Protein 1KSK (pdb70)

Foldseek 3Di:
DDKFQLVQQCVVVVHDSVVSLVQLLVQQKDKPRHRGNDRRDIGDQVIWMDGNNHTDHDDDDKFKKFWAAAQAWFDPPDVPGHHLCVLDDDPPSVLDGWLAIDDRHATEDTMINPVVLSCQQNPQPDFKKWKKKFFWPFFDDPCVQVDLQVFDDQDPDDDGFHRKGWDDDDRGIIMIMGRGRDDVVVQSCVRVPIGTDYMYIQAIAPDGTDPPADHSGMDTDDPVCSVGRD

Nearest PDB structures (foldseek):
  1ksv-assembly1_A  TM=9.992E-01  e=1.096E-46  Escherichia coli
  1vio-assembly1_B  TM=7.214E-01  e=3.714E-32  Haemophilus influenzae
  3dh3-assembly4_D  TM=6.885E-01  e=5.662E-20  Escherichia coli
  4lab-assembly1_A  TM=8.252E-01  e=1.636E-13  Escherichia coli K-12
  9cl9-assembly1_A  TM=6.151E-01  e=2.332E-15  Escherichia coli K-12

B-factor: mean 29.57, std 7.88, range [13.03, 58.25]

GO terms:
  GO:0005515 protein binding (F, IPI)
  GO:0005829 cytosol (C, IDA)
  GO:0120159 rRNA pseudouridine synthase activity (F, IDA)
  GO:0000455 enzyme-directed rRNA pseudouridine synthesis (P, IMP)

Radius of gyration: 23.51 Å; Cα contacts (8 Å, |Δi|>4): 412; chains: 1; bounding box: 68×50×33 Å

Structure (mmCIF, N/CA/C/O backbone):
data_1KSK
#
_entry.id   1KSK
#
_cell.length_a   48.771
_cell.length_b   149.220
_cell.length_c   35.200
_cell.angle_alpha   90.00
_cell.angle_beta   90.00
_cell.angle_gamma   90.00
#
_symmetry.space_group_name_H-M   'P 21 21 2'
#
loop_
_entity.id
_entity.type
_entity.pdbx_description
1 polymer 'RIBOSOMAL SMALL SUBUNIT PSEUDOURIDINE SYNTHASE A'
2 non-polymer URACIL
3 water water
#
loop_
_atom_site.group_PDB
_atom_site.id
_atom_site.type_symbol
_atom_site.label_atom_id
_atom_site.label_alt_id
_atom_site.label_comp_id
_atom_site.label_asym_id
_atom_site.label_entity_id
_atom_site.label_seq_id
_atom_site.pdbx_PDB_ins_code
_atom_site.Cartn_x
_atom_site.Cartn_y
_atom_site.Cartn_z
_atom_site.occupancy
_atom_site.B_iso_or_equiv
_atom_site.auth_seq_id
_atom_site.auth_comp_id
_atom_site.auth_asym_id
_atom_site.auth_atom_id
_atom_site.pdbx_PDB_model_num
ATOM 1 N N . GLY A 1 1 A 28.240 33.867 3.839 1.00 47.63 1 GLY A N 1
ATOM 2 C CA . GLY A 1 1 A 27.022 34.632 3.441 1.00 47.41 1 GLY A CA 1
ATOM 3 C C . GLY A 1 1 A 26.843 34.696 1.932 1.00 47.08 1 GLY A C 1
ATOM 4 O O . GLY A 1 1 A 26.858 35.780 1.342 1.00 47.60 1 GLY A O 1
ATOM 5 N N . SER A 1 2 B 26.669 33.534 1.311 1.00 45.85 1 SER A N 1
ATOM 6 C CA . SER A 1 2 B 26.489 33.444 -0.134 1.00 44.90 1 SER A CA 1
ATOM 7 C C . SER A 1 2 B 25.196 34.147 -0.568 1.00 43.63 1 SER A C 1
ATOM 8 O O . SER A 1 2 B 24.202 34.165 0.160 1.00 43.67 1 SER A O 1
ATOM 11 N N . HIS A 1 3 C 25.222 34.729 -1.759 1.00 41.77 1 HIS A N 1
ATOM 12 C CA . HIS A 1 3 C 24.072 35.448 -2.293 1.00 39.57 1 HIS A CA 1
ATOM 13 C C . HIS A 1 3 C 24.403 35.846 -3.720 1.00 37.58 1 HIS A C 1
ATOM 14 O O . HIS A 1 3 C 25.552 35.750 -4.141 1.00 37.10 1 HIS A O 1
ATOM 29 N N . ARG A 1 5 ? 22.682 38.262 -7.456 1.00 28.98 2 ARG A N 1
ATOM 30 C CA . ARG A 1 5 ? 21.608 39.033 -8.073 1.00 26.19 2 ARG A CA 1
ATOM 31 C C . ARG A 1 5 ? 20.580 38.085 -8.690 1.00 25.17 2 ARG A C 1
ATOM 32 O O . ARG A 1 5 ? 20.931 37.033 -9.241 1.00 25.10 2 ARG A O 1
ATOM 40 N N . LEU A 1 6 ? 19.310 38.464 -8.620 1.00 23.82 3 LEU A N 1
ATOM 41 C CA . LEU A 1 6 ? 18.264 37.643 -9.200 1.00 23.11 3 LEU A CA 1
ATOM 42 C C . LEU A 1 6 ? 18.445 37.513 -10.703 1.00 23.58 3 LEU A C 1
ATOM 43 O O . LEU A 1 6 ? 18.107 36.476 -11.266 1.00 23.86 3 LEU A O 1
ATOM 48 N N . ASP A 1 7 ? 18.959 38.555 -11.370 1.00 23.42 4 ASP A N 1
ATOM 49 C CA . ASP A 1 7 ? 19.138 38.449 -12.815 1.00 23.03 4 ASP A CA 1
ATOM 50 C C . ASP A 1 7 ? 20.279 37.511 -13.193 1.00 23.03 4 ASP A C 1
ATOM 51 O O . ASP A 1 7 ? 20.200 36.795 -14.196 1.00 22.34 4 ASP A O 1
ATOM 56 N N . LYS A 1 8 ? 21.333 37.478 -12.390 1.00 23.08 5 LYS A N 1
ATOM 57 C CA . LYS A 1 8 ? 22.423 36.569 -12.706 1.00 24.56 5 LYS A CA 1
ATOM 58 C C . LYS A 1 8 ? 21.978 35.116 -12.476 1.00 24.03 5 LYS A C 1
ATOM 59 O O . LYS A 1 8 ? 22.374 34.214 -13.214 1.00 24.58 5 LYS A O 1
ATOM 65 N N . PHE A 1 9 ? 21.150 34.885 -11.458 1.00 23.62 6 PHE A N 1
ATOM 66 C CA . PHE A 1 9 ? 20.655 33.534 -11.175 1.00 23.63 6 PHE A CA 1
ATOM 67 C C . PHE A 1 9 ? 19.796 33.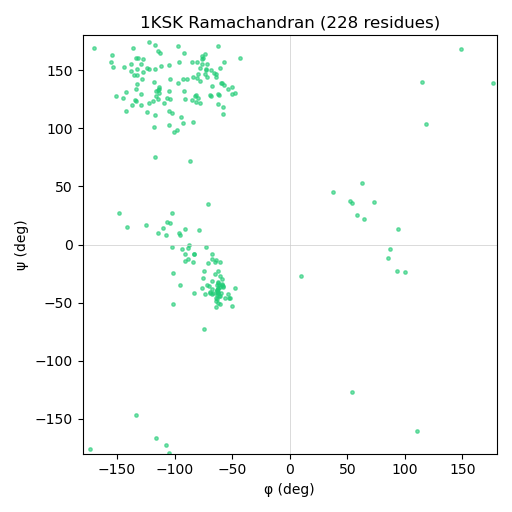045 -12.344 1.00 23.50 6 PHE A C 1
ATOM 68 O O . PHE A 1 9 ? 19.979 31.931 -12.853 1.00 22.58 6 PHE A O 1
ATOM 76 N N . ILE A 1 10 ? 18.868 33.885 -12.787 1.00 23.50 7 ILE A N 1
ATOM 77 C CA . ILE A 1 10 ? 18.002 33.517 -13.899 1.00 23.94 7 ILE A CA 1
ATOM 78 C C . ILE A 1 10 ? 18.772 33.276 -15.197 1.00 24.93 7 ILE A C 1
ATOM 79 O O . ILE A 1 10 ? 18.465 32.337 -15.928 1.00 24.09 7 ILE A O 1
ATOM 84 N N . ALA A 1 11 ? 19.774 34.109 -15.476 1.00 25.70 8 ALA A N 1
ATOM 85 C CA . ALA A 1 11 ? 20.580 33.959 -16.694 1.00 27.23 8 ALA A CA 1
ATOM 86 C C . ALA A 1 11 ? 21.311 32.621 -16.670 1.00 27.77 8 ALA A C 1
ATOM 87 O O . ALA A 1 11 ? 21.487 31.957 -17.694 1.00 27.82 8 ALA A O 1
ATOM 89 N N . GLN A 1 12 ? 21.759 32.258 -15.482 1.00 28.90 9 GLN A N 1
ATOM 90 C CA . GLN A 1 12 ? 22.479 31.017 -15.244 1.00 30.37 9 GLN A CA 1
ATOM 91 C C . GLN A 1 12 ? 21.538 29.849 -15.540 1.00 30.04 9 GLN A C 1
ATOM 92 O O . GLN A 1 12 ? 21.844 28.983 -16.349 1.00 29.92 9 GLN A O 1
ATOM 98 N N . GLN A 1 13 ? 20.374 29.865 -14.901 1.00 30.01 10 GLN A N 1
ATOM 99 C CA . GLN A 1 13 ? 19.366 28.821 -15.050 1.00 30.21 10 GLN A CA 1
ATOM 100 C C . GLN A 1 13 ? 18.751 28.636 -16.442 1.00 30.60 10 GLN A C 1
ATOM 101 O O . GLN A 1 13 ? 18.540 27.502 -16.890 1.00 30.37 10 GLN A O 1
ATOM 107 N N . LEU A 1 14 ? 18.443 29.731 -17.126 1.00 30.19 11 LEU A N 1
ATOM 108 C CA . LEU A 1 14 ? 17.827 29.623 -18.448 1.00 30.45 11 LEU A CA 1
ATOM 109 C C . LEU A 1 14 ? 18.819 29.585 -19.608 1.00 30.52 11 LEU A C 1
ATOM 110 O O . LEU A 1 14 ? 18.429 29.348 -20.760 1.00 31.23 11 LEU A O 1
ATOM 115 N N . GLY A 1 15 ? 20.093 29.827 -19.318 1.00 29.89 12 GLY A N 1
ATOM 116 C CA . GLY A 1 15 ? 21.087 29.829 -20.379 1.00 29.17 12 GLY A CA 1
ATOM 117 C C . GLY A 1 15 ? 20.980 31.056 -21.272 1.00 28.58 12 GLY A C 1
ATOM 118 O O . GLY A 1 15 ? 21.185 30.968 -22.487 1.00 27.71 12 GLY A O 1
ATOM 119 N N . VAL A 1 16 ? 20.652 32.210 -20.672 1.00 28.28 13 VAL A N 1
ATOM 120 C CA . VAL A 1 16 ? 20.527 33.462 -21.417 1.00 26.76 13 VAL A CA 1
ATOM 121 C C . VAL A 1 16 ? 21.467 34.533 -20.861 1.00 26.67 13 VAL A C 1
ATOM 122 O O . VAL A 1 16 ? 22.144 34.324 -19.848 1.00 26.30 13 VAL A O 1
ATOM 126 N N . SER A 1 17 ? 21.528 35.685 -21.529 1.00 25.93 14 SER A N 1
ATOM 127 C CA . SER A 1 17 ? 22.389 36.764 -21.066 1.00 25.23 14 SER A CA 1
ATOM 128 C C . SER A 1 17 ? 21.732 37.454 -19.866 1.00 25.68 14 SER A C 1
ATOM 129 O O . SER A 1 17 ? 20.512 37.352 -19.668 1.00 25.62 14 SER A O 1
ATOM 132 N N . ARG A 1 18 ? 22.531 38.160 -19.068 1.00 25.59 15 ARG A N 1
ATOM 133 C CA . ARG A 1 18 ? 21.979 38.865 -17.915 1.00 27.11 15 ARG A CA 1
ATOM 134 C C . ARG A 1 18 ? 20.968 39.903 -18.402 1.00 26.82 15 ARG A C 1
ATOM 135 O O . ARG A 1 18 ? 19.943 40.131 -17.765 1.00 26.97 15 ARG A O 1
ATOM 143 N N . ALA A 1 19 ? 21.239 40.505 -19.556 1.00 26.48 16 ALA A N 1
ATOM 144 C CA . ALA A 1 19 ? 20.331 41.497 -20.113 1.00 27.30 16 ALA A CA 1
ATOM 145 C C . ALA A 1 19 ? 18.963 40.888 -20.422 1.00 27.39 16 ALA A C 1
ATOM 146 O O . ALA A 1 19 ? 17.938 41.514 -20.155 1.00 28.87 16 ALA A O 1
ATOM 148 N N . ILE A 1 20 ? 18.928 39.680 -20.982 1.00 27.60 17 ILE A N 1
ATOM 149 C CA . ILE A 1 20 ? 17.639 39.059 -21.281 1.00 27.36 17 ILE A CA 1
ATOM 150 C C . ILE A 1 20 ? 16.978 38.529 -20.003 1.00 27.28 17 ILE A C 1
ATOM 151 O O . ILE A 1 20 ? 15.747 38.479 -19.902 1.00 27.58 17 ILE A O 1
ATOM 156 N N . ALA A 1 21 ? 17.778 38.154 -19.013 1.00 26.65 18 ALA A N 1
ATOM 157 C CA . ALA A 1 21 ? 17.193 37.675 -17.752 1.00 26.86 18 ALA A CA 1
ATOM 158 C C . ALA A 1 21 ? 16.406 38.841 -17.124 1.00 26.59 18 ALA A C 1
ATOM 159 O O . ALA A 1 21 ? 15.311 38.659 -16.578 1.00 25.07 18 ALA A O 1
ATOM 161 N N . GLY A 1 22 ? 16.965 40.046 -17.225 1.00 27.12 19 GLY A N 1
ATOM 162 C CA . GLY A 1 22 ? 16.298 41.225 -16.680 1.00 26.82 19 GLY A CA 1
ATOM 163 C C . GLY A 1 22 ? 14.963 41.483 -17.364 1.00 27.22 19 GLY A C 1
ATOM 164 O O . GLY A 1 22 ? 13.991 41.888 -16.725 1.00 26.52 19 GLY A O 1
ATOM 165 N N . ARG A 1 23 ? 14.908 41.243 -18.671 1.00 27.90 20 ARG A N 1
ATOM 166 C CA . ARG A 1 23 ? 13.677 41.436 -19.420 1.00 29.34 20 ARG A CA 1
ATOM 167 C C . ARG A 1 23 ? 12.579 40.514 -18.884 1.00 29.24 20 ARG A C 1
ATOM 168 O O . ARG A 1 23 ? 11.431 40.929 -18.700 1.00 30.04 20 ARG A O 1
ATOM 176 N N . GLU A 1 24 ? 12.941 39.260 -18.632 1.00 29.34 21 GLU A N 1
ATOM 177 C CA . GLU A 1 24 ? 11.992 38.275 -18.130 1.00 30.04 21 GLU A CA 1
ATOM 178 C C . GLU A 1 24 ? 11.538 38.640 -16.722 1.00 29.68 21 GLU A C 1
ATOM 179 O O . GLU A 1 24 ? 10.348 38.516 -16.380 1.00 30.06 21 GLU A O 1
ATOM 185 N N . ILE A 1 25 ? 12.483 39.079 -15.896 1.00 28.70 22 ILE A N 1
ATOM 186 C CA . ILE A 1 25 ? 12.142 39.470 -14.536 1.00 28.73 22 ILE A CA 1
ATOM 187 C C . ILE A 1 25 ? 11.126 40.614 -14.573 1.00 28.80 22 ILE A C 1
ATOM 188 O O . ILE A 1 25 ? 10.167 40.614 -13.817 1.00 28.64 22 ILE A O 1
ATOM 193 N N . ARG A 1 26 ? 11.327 41.573 -15.471 1.00 29.53 23 ARG A N 1
ATOM 194 C CA . ARG A 1 26 ? 10.406 42.702 -15.578 1.00 30.95 23 ARG A CA 1
ATOM 195 C C . ARG A 1 26 ? 9.101 42.269 -16.241 1.00 31.01 23 ARG A C 1
ATOM 196 O O . ARG A 1 26 ? 8.064 42.894 -16.050 1.00 32.17 23 ARG A O 1
ATOM 204 N N . GLY A 1 27 ? 9.158 41.187 -17.006 1.00 31.67 24 GLY A N 1
ATOM 205 C CA . GLY A 1 27 ? 7.968 40.670 -17.669 1.00 30.93 24 GLY A CA 1
ATOM 206 C C . GLY A 1 27 ? 7.052 39.874 -16.748 1.00 30.82 24 GLY A C 1
ATOM 207 O O . GLY A 1 27 ? 6.151 39.181 -17.216 1.00 30.83 24 GLY A O 1
ATOM 208 N N . ASN A 1 28 ? 7.293 39.960 -15.443 1.00 30.46 25 ASN A N 1
ATOM 209 C CA . ASN A 1 28 ? 6.486 39.277 -14.425 1.00 30.75 25 ASN A CA 1
ATOM 210 C C . ASN A 1 28 ? 6.513 37.751 -14.459 1.00 30.88 25 ASN A C 1
ATOM 211 O O . ASN A 1 28 ? 5.607 37.110 -13.926 1.00 30.37 25 ASN A O 1
ATOM 216 N N . ARG A 1 29 ? 7.547 37.168 -15.054 1.00 30.86 26 ARG A N 1
ATOM 217 C CA . ARG A 1 29 ? 7.634 35.717 -15.141 1.00 31.26 26 ARG A CA 1
ATOM 218 C C . ARG A 1 29 ? 8.428 35.069 -14.007 1.00 31.22 26 ARG A C 1
ATOM 219 O O . ARG A 1 29 ? 8.502 33.838 -13.923 1.00 31.35 26 ARG A O 1
ATOM 227 N N . VAL A 1 30 ? 9.011 35.881 -13.126 1.00 30.46 27 VAL A N 1
ATOM 228 C CA . VAL A 1 30 ? 9.816 35.344 -12.030 1.00 29.91 27 VAL A CA 1
ATOM 229 C C . VAL A 1 30 ? 9.202 35.597 -10.661 1.00 30.88 27 VAL A C 1
ATOM 230 O O . VAL A 1 30 ? 8.757 36.705 -10.355 1.00 30.80 27 VAL A O 1
ATOM 234 N N . THR A 1 31 ? 9.207 34.563 -9.830 1.00 31.14 28 THR A N 1
ATOM 235 C CA . THR A 1 31 ? 8.638 34.645 -8.497 1.00 31.37 28 THR A CA 1
ATOM 236 C C . THR A 1 31 ? 9.646 34.169 -7.440 1.00 31.47 28 THR A C 1
ATOM 237 O O . THR A 1 31 ? 10.495 33.321 -7.717 1.00 31.37 28 THR A O 1
ATOM 241 N N . VAL A 1 32 ? 9.572 34.745 -6.242 1.00 31.95 29 VAL A N 1
ATOM 242 C CA . VAL A 1 32 ? 10.438 34.334 -5.139 1.00 32.62 29 VAL A CA 1
ATOM 243 C C . VAL A 1 32 ? 9.515 34.203 -3.930 1.00 32.29 29 VAL A C 1
ATOM 244 O O . VAL A 1 32 ? 8.776 35.131 -3.579 1.00 31.53 29 VAL A O 1
ATOM 248 N N . ASP A 1 33 ? 9.542 33.023 -3.323 1.00 32.91 30 ASP A N 1
ATOM 249 C CA . ASP A 1 33 ? 8.692 32.704 -2.180 1.00 32.93 30 ASP A CA 1
ATOM 250 C C . ASP A 1 33 ? 7.240 32.962 -2.509 1.00 33.60 30 ASP A C 1
ATOM 251 O O . ASP A 1 33 ? 6.467 33.395 -1.661 1.00 34.50 30 ASP A O 1
ATOM 256 N N . GLY A 1 34 ? 6.881 32.699 -3.758 1.00 34.66 31 GLY A N 1
ATOM 257 C CA . GLY A 1 34 ? 5.507 32.867 -4.199 1.00 35.68 31 GLY A CA 1
ATOM 258 C C . GLY A 1 34 ? 5.083 34.252 -4.651 1.00 36.69 31 GLY A C 1
ATOM 259 O O . GLY A 1 34 ? 4.006 34.412 -5.240 1.00 37.30 31 GLY A O 1
ATOM 260 N N . GLU A 1 35 ? 5.912 35.256 -4.394 1.00 36.59 32 GLU A N 1
ATOM 261 C CA . GLU A 1 35 ? 5.568 36.618 -4.787 1.00 36.52 32 GLU A CA 1
ATOM 262 C C . GLU A 1 35 ? 6.356 37.057 -6.018 1.00 34.92 32 GLU A C 1
ATOM 263 O O . GLU A 1 35 ? 7.525 36.705 -6.181 1.00 34.21 32 GLU A O 1
ATOM 269 N N . ILE A 1 36 ? 5.695 37.805 -6.892 1.00 33.79 33 ILE A N 1
ATOM 270 C CA . ILE A 1 36 ? 6.326 38.297 -8.109 1.00 32.90 33 ILE A CA 1
ATOM 271 C C . ILE A 1 36 ? 7.380 39.343 -7.777 1.00 32.37 33 ILE A C 1
ATOM 272 O O . ILE A 1 36 ? 7.116 40.275 -7.024 1.00 31.89 33 ILE A O 1
ATOM 277 N N . VAL A 1 37 ? 8.586 39.163 -8.310 1.00 32.18 34 VAL A N 1
ATOM 278 C CA . VAL A 1 37 ? 9.664 40.140 -8.122 1.00 30.99 34 VAL A CA 1
ATOM 279 C C . VAL A 1 37 ? 10.036 40.633 -9.517 1.00 30.80 34 VAL A C 1
ATOM 280 O O . VAL A 1 37 ? 10.371 39.826 -10.400 1.00 29.29 34 VAL A O 1
ATOM 284 N N . ARG A 1 38 ? 9.961 41.952 -9.709 1.00 30.33 35 ARG A N 1
ATOM 285 C CA . ARG A 1 38 ? 10.256 42.583 -10.996 1.00 30.01 35 ARG A CA 1
ATOM 286 C C . ARG A 1 38 ? 11.579 43.338 -10.995 1.00 28.69 35 ARG A C 1
ATOM 287 O O . ARG A 1 38 ? 11.877 44.044 -11.956 1.00 27.62 35 ARG A O 1
ATOM 295 N N . ASN A 1 39 ? 12.362 43.200 -9.924 1.00 27.24 36 ASN A N 1
ATOM 296 C CA . ASN A 1 39 ? 13.636 43.910 -9.815 1.00 26.06 36 ASN A CA 1
ATOM 297 C C . ASN A 1 39 ? 14.819 42.995 -10.107 1.00 25.74 36 ASN A C 1
ATOM 298 O O . ASN A 1 39 ? 15.112 42.067 -9.343 1.00 24.69 36 ASN A O 1
ATOM 303 N N . ALA A 1 40 ? 15.507 43.275 -11.213 1.00 25.67 37 ALA A N 1
ATOM 304 C CA . ALA A 1 40 ? 16.647 42.472 -11.636 1.00 24.50 37 ALA A CA 1
ATOM 305 C C . ALA A 1 40 ? 17.776 42.453 -10.618 1.00 24.13 37 ALA A C 1
ATOM 306 O O . ALA A 1 40 ? 18.544 41.487 -10.556 1.00 23.66 37 ALA A O 1
ATOM 308 N N . ALA A 1 41 ? 17.878 43.516 -9.817 1.00 22.38 38 ALA A N 1
ATOM 309 C CA . ALA A 1 41 ? 18.939 43.615 -8.827 1.00 22.23 38 ALA A CA 1
ATOM 310 C C . ALA A 1 41 ? 18.621 42.973 -7.454 1.00 23.17 38 ALA A C 1
ATOM 311 O O . ALA A 1 41 ? 19.459 43.002 -6.546 1.00 21.79 38 ALA A O 1
ATOM 313 N N . PHE A 1 42 ? 17.427 42.403 -7.312 1.00 23.06 39 PHE A N 1
ATOM 314 C CA . PHE A 1 42 ? 17.007 41.753 -6.058 1.00 24.63 39 PHE A CA 1
ATOM 315 C C . PHE A 1 42 ? 18.127 40.827 -5.554 1.00 25.20 39 PHE A C 1
ATOM 316 O O . PHE A 1 42 ? 18.665 40.030 -6.333 1.00 25.09 39 PHE A O 1
ATOM 324 N N . LYS A 1 43 ? 18.489 40.943 -4.273 1.00 25.15 40 LYS A N 1
ATOM 325 C CA . LYS A 1 43 ? 19.549 40.117 -3.690 1.00 26.45 40 LYS A CA 1
ATOM 326 C C . LYS A 1 43 ? 18.983 38.765 -3.244 1.00 27.10 40 LYS A C 1
ATOM 327 O O . LYS A 1 43 ? 18.291 38.658 -2.230 1.00 26.15 40 LYS A O 1
ATOM 333 N N . LEU A 1 44 ? 19.286 37.734 -4.019 1.00 27.85 41 LEU A N 1
ATOM 334 C CA . LEU A 1 44 ? 18.794 36.389 -3.750 1.00 29.31 41 LEU A CA 1
ATOM 335 C C . LEU A 1 44 ? 19.614 35.667 -2.687 1.00 29.68 41 LEU A C 1
ATOM 336 O O . LEU A 1 44 ? 20.837 35.591 -2.780 1.00 29.83 41 LEU A O 1
ATOM 341 N N . LEU A 1 45 ? 18.929 35.135 -1.683 1.00 30.72 42 LEU A N 1
ATOM 342 C CA . LEU A 1 45 ? 19.586 34.407 -0.600 1.00 32.65 42 LEU A CA 1
ATOM 343 C C . LEU A 1 45 ? 19.219 32.915 -0.688 1.00 34.19 42 LEU A C 1
ATOM 344 O O . LEU A 1 45 ? 18.165 32.559 -1.206 1.00 34.80 42 LEU A O 1
ATOM 349 N N . PRO A 1 46 ? 20.085 32.027 -0.179 1.00 35.38 43 PRO A N 1
ATOM 350 C CA . PRO A 1 46 ? 19.866 30.569 -0.190 1.00 37.18 43 PRO A CA 1
ATOM 351 C C . PRO A 1 46 ? 18.482 30.094 0.282 1.00 37.54 43 PRO A C 1
ATOM 352 O O . PRO A 1 46 ? 17.922 29.140 -0.261 1.00 38.50 43 PRO A O 1
ATOM 356 N N . GLU A 1 47 ? 17.933 30.754 1.292 1.00 38.20 44 GLU A N 1
ATOM 357 C CA . GLU A 1 47 ? 16.622 30.399 1.830 1.00 38.38 44 GLU A CA 1
ATOM 358 C C . GLU A 1 47 ? 15.447 30.742 0.903 1.00 37.85 44 GLU A C 1
ATOM 359 O O . GLU A 1 47 ? 14.327 30.256 1.098 1.00 37.10 44 GLU A O 1
ATOM 365 N N . HIS A 1 48 ? 15.693 31.591 -0.092 1.00 36.47 45 HIS A N 1
ATOM 366 C CA . HIS A 1 48 ? 14.646 31.986 -1.032 1.00 35.29 45 HIS A CA 1
ATOM 367 C C . HIS A 1 48 ? 14.326 30.845 -1.994 1.00 34.46 45 HIS A C 1
ATOM 368 O O . HIS A 1 48 ? 15.209 30.076 -2.362 1.00 34.40 45 HIS A O 1
ATOM 375 N N . ASP A 1 49 ? 13.066 30.751 -2.408 1.00 33.61 46 ASP A N 1
ATOM 376 C CA . ASP A 1 49 ? 12.658 29.730 -3.356 1.00 33.39 46 ASP A CA 1
ATOM 377 C C . ASP A 1 49 ? 12.159 30.419 -4.617 1.00 32.37 46 ASP A C 1
ATOM 378 O O . ASP A 1 49 ? 11.111 31.063 -4.618 1.00 31.84 46 ASP A O 1
ATOM 383 N N . VAL A 1 50 ? 12.926 30.272 -5.694 1.00 31.64 47 VAL A N 1
ATOM 384 C CA . VAL A 1 50 ? 12.619 30.907 -6.981 1.00 31.13 47 VAL A CA 1
ATOM 385 C C . VAL A 1 50 ? 11.809 30.060 -7.959 1.00 31.08 47 VAL A C 1
ATOM 386 O O . VAL A 1 50 ? 12.005 28.846 -8.071 1.00 30.84 47 VAL A O 1
ATOM 390 N N . ALA A 1 51 ? 10.909 30.722 -8.675 1.00 30.74 48 ALA A N 1
ATOM 391 C CA . ALA A 1 51 ? 10.102 30.043 -9.670 1.00 31.59 48 ALA A CA 1
ATOM 392 C C . ALA A 1 51 ? 10.082 30.823 -10.976 1.00 31.39 48 ALA A C 1
ATOM 393 O O . ALA A 1 51 ? 10.128 32.055 -10.965 1.00 30.79 48 ALA A O 1
ATOM 394 N N . TYR A 1 52 ? 10.034 30.105 -12.096 1.00 32.06 49 TYR A N 1
ATOM 395 C CA . TYR A 1 52 ? 9.973 30.713 -13.425 1.00 32.70 49 TYR A CA 1
ATOM 396 C C . TYR A 1 52 ? 8.728 30.160 -14.129 1.00 33.74 49 TYR A C 1
ATOM 397 O O . TYR A 1 52 ? 8.659 28.967 -14.426 1.00 33.92 49 TYR A O 1
ATOM 406 N N . ASP A 1 53 ? 7.757 31.028 -14.400 1.00 35.33 50 ASP A N 1
ATOM 407 C CA . ASP A 1 53 ? 6.500 30.624 -15.034 1.00 35.90 50 ASP A CA 1
ATOM 408 C C . ASP A 1 53 ? 5.789 29.562 -14.211 1.00 36.53 50 ASP A C 1
ATOM 409 O O . ASP A 1 53 ? 5.007 28.770 -14.745 1.00 36.49 50 ASP A O 1
ATOM 414 N N . GLY A 1 54 ? 6.061 29.530 -12.913 1.00 36.18 51 GLY A N 1
ATOM 415 C CA . GLY A 1 54 ? 5.425 28.538 -12.073 1.00 37.17 51 GLY A CA 1
ATOM 416 C C . GLY A 1 54 ? 6.330 27.353 -11.773 1.00 37.15 51 GLY A C 1
ATOM 417 O O . GLY A 1 54 ? 6.147 26.674 -10.758 1.00 37.49 51 GLY A O 1
ATOM 418 N N . ASN A 1 55 ? 7.308 27.115 -12.643 1.00 37.22 52 ASN A N 1
ATOM 419 C CA . ASN A 1 55 ? 8.241 26.007 -12.474 1.00 37.31 52 ASN A CA 1
ATOM 420 C C . ASN A 1 55 ? 9.312 26.374 -11.458 1.00 37.13 52 ASN A C 1
ATOM 421 O O . ASN A 1 55 ? 9.976 27.401 -11.598 1.00 37.17 52 ASN A O 1
ATOM 426 N N . PRO A 1 56 ? 9.493 25.540 -10.420 1.00 36.60 53 PRO A N 1
ATOM 427 C CA . PRO A 1 56 ? 10.498 25.791 -9.381 1.00 36.67 53 PRO A CA 1
ATOM 428 C C . PRO A 1 56 ? 11.918 25.674 -9.914 1.00 36.12 53 PRO A C 1
ATOM 429 O O . PRO A 1 56 ? 12.225 24.759 -10.675 1.00 35.78 53 PRO A O 1
ATOM 433 N N . LEU A 1 57 ? 12.776 26.611 -9.524 1.00 35.54 54 LEU A N 1
ATOM 434 C CA . LEU A 1 57 ? 14.172 26.575 -9.937 1.00 36.07 54 LEU A CA 1
ATOM 435 C C . LEU A 1 57 ? 15.003 26.442 -8.677 1.00 37.03 54 LEU A C 1
ATOM 436 O O . LEU A 1 57 ? 15.214 27.425 -7.965 1.00 37.42 54 LEU A O 1
ATOM 441 N N . ALA A 1 58 ? 15.465 25.231 -8.389 1.00 37.87 55 ALA A N 1
ATOM 442 C CA . ALA A 1 58 ? 16.273 25.021 -7.204 1.00 38.53 55 ALA A CA 1
ATOM 443 C C . ALA A 1 58 ? 17.577 25.780 -7.314 1.00 39.53 55 ALA A C 1
ATOM 444 O O . ALA A 1 58 ? 18.138 25.896 -8.404 1.00 39.42 55 ALA A O 1
ATOM 445 N N . GLN A 1 59 ? 18.062 26.307 -6.191 1.00 40.44 56 GLN A N 1
ATOM 446 C CA . GLN A 1 59 ? 19.316 27.048 -6.193 1.00 41.27 56 GLN A CA 1
ATOM 447 C C . GLN A 1 59 ? 20.519 26.125 -6.153 1.00 41.64 56 GLN A C 1
ATOM 448 O O . GLN A 1 59 ? 20.645 25.304 -5.248 1.00 41.82 56 GLN A O 1
ATOM 454 N N . GLN A 1 60 ? 21.390 26.261 -7.148 1.00 42.13 57 GLN A N 1
ATOM 455 C CA . GLN A 1 60 ? 22.605 25.469 -7.196 1.00 42.38 57 GLN A CA 1
ATOM 456 C C . GLN A 1 60 ? 23.680 26.297 -6.507 1.00 42.81 57 GLN A C 1
ATOM 457 O O . GLN A 1 60 ? 24.177 27.288 -7.059 1.00 43.05 57 GLN A O 1
ATOM 458 N N . HIS A 1 61 ? 24.015 25.905 -5.282 1.00 42.60 58 HIS A N 1
ATOM 459 C CA . HIS A 1 61 ? 25.017 26.594 -4.473 1.00 42.26 58 HIS A CA 1
ATOM 460 C C . HIS A 1 61 ? 26.393 26.566 -5.135 1.00 41.38 58 HIS A C 1
ATOM 461 O O . HIS A 1 61 ? 26.878 25.504 -5.536 1.00 41.83 58 HIS A O 1
ATOM 468 N N . GLY A 1 62 ? 27.008 27.740 -5.251 1.00 40.01 59 GLY A N 1
ATOM 469 C CA . GLY A 1 62 ? 28.319 27.844 -5.865 1.00 38.14 59 GLY A CA 1
ATOM 470 C C . GLY A 1 62 ? 29.313 26.770 -5.446 1.00 36.80 59 GLY A C 1
ATOM 471 O O . GLY A 1 62 ? 29.132 26.098 -4.418 1.00 36.84 59 GLY A O 1
ATOM 472 N N . PRO A 1 63 ? 30.374 26.568 -6.240 1.00 35.27 60 PRO A N 1
ATOM 473 C CA . PRO A 1 63 ? 31.374 25.551 -5.900 1.00 33.57 60 PRO A CA 1
ATOM 474 C C . PRO A 1 63 ? 32.328 26.114 -4.839 1.00 31.34 60 PRO A C 1
ATOM 475 O O . PRO A 1 63 ? 32.599 27.312 -4.822 1.00 30.72 60 PRO A O 1
ATOM 479 N N . ARG A 1 64 ? 32.816 25.249 -3.954 1.00 29.83 61 ARG A N 1
ATOM 480 C CA . ARG A 1 64 ? 33.742 25.662 -2.896 1.00 27.95 61 ARG A CA 1
ATOM 481 C C . ARG A 1 64 ? 35.096 24.963 -3.079 1.00 26.78 61 ARG A C 1
ATOM 482 O O . ARG A 1 64 ? 35.156 23.853 -3.617 1.00 25.86 61 ARG A O 1
ATOM 490 N N . TYR A 1 65 ? 36.174 25.614 -2.642 1.00 25.05 62 TYR A N 1
ATOM 491 C CA . TYR A 1 65 ? 37.520 25.041 -2.743 1.00 24.11 62 TYR A CA 1
ATOM 492 C C . TYR A 1 65 ? 38.343 25.387 -1.494 1.00 23.28 62 TYR A C 1
ATOM 493 O O . TYR A 1 65 ? 38.400 26.545 -1.082 1.00 22.50 62 TYR A O 1
ATOM 502 N N . PHE A 1 66 ? 38.995 24.387 -0.907 1.00 22.99 63 PHE A N 1
ATOM 503 C CA . PHE A 1 66 ? 39.782 24.612 0.299 1.00 21.80 63 PHE A CA 1
ATOM 504 C C . PHE A 1 66 ? 41.173 23.981 0.275 1.00 21.87 63 PHE A C 1
ATOM 505 O O . PHE A 1 66 ? 41.401 22.957 -0.378 1.00 21.08 63 PHE A O 1
ATOM 521 N N . LEU A 1 68 ? 43.912 22.273 2.713 1.00 18.06 65 LEU A N 1
ATOM 522 C CA . LEU A 1 68 ? 44.018 21.688 4.056 1.00 16.95 65 LEU A CA 1
ATOM 523 C C . LEU A 1 68 ? 45.408 21.118 4.337 1.00 16.67 65 LEU A C 1
ATOM 524 O O . LEU A 1 68 ? 46.026 20.511 3.457 1.00 16.36 65 LEU A O 1
ATOM 529 N N . ASN A 1 69 ? 45.913 21.327 5.551 1.00 15.44 66 ASN A N 1
ATOM 530 C CA . ASN A 1 69 ? 47.202 20.743 5.917 1.00 15.61 66 ASN A CA 1
ATOM 531 C C . ASN A 1 69 ? 46.780 19.491 6.686 1.00 15.25 66 ASN A C 1
ATOM 532 O O . ASN A 1 69 ? 46.424 19.544 7.873 1.00 14.87 66 ASN A O 1
ATOM 537 N N . LYS A 1 70 ? 46.795 18.370 5.982 1.00 14.60 67 LYS A N 1
ATOM 538 C CA . LYS A 1 70 ? 46.385 17.085 6.531 1.00 15.46 67 LYS A CA 1
ATOM 539 C C . LYS A 1 70 ? 47.316 16.498 7.618 1.00 14.77 67 LYS A C 1
ATOM 540 O O . LYS A 1 70 ? 48.517 16.386 7.425 1.00 13.22 67 LYS A O 1
ATOM 546 N N . PRO A 1 71 ? 46.758 16.115 8.787 1.00 15.61 68 PRO A N 1
ATOM 547 C CA . PRO A 1 71 ? 47.601 15.548 9.851 1.00 16.07 68 PRO A CA 1
ATOM 548 C C . PRO A 1 71 ? 47.565 14.032 9.814 1.00 17.34 68 PRO A C 1
ATOM 549 O O . PRO A 1 71 ? 46.745 13.456 9.108 1.00 17.19 68 PRO A O 1
ATOM 553 N N . GLN A 1 72 ? 48.423 13.386 10.592 1.00 18.16 69 GLN A N 1
ATOM 554 C CA . GLN A 1 72 ? 48.424 11.920 10.621 1.00 19.80 69 GLN A CA 1
ATOM 555 C C . GLN A 1 72 ? 47.226 11.422 11.425 1.00 19.34 69 GLN A C 1
ATOM 556 O O . GLN A 1 72 ? 46.640 12.179 12.208 1.00 19.07 69 GLN A O 1
ATOM 562 N N . GLY A 1 73 ? 46.872 10.155 11.209 1.00 19.15 70 GLY A N 1
ATOM 563 C CA . GLY A 1 73 ? 45.772 9.530 11.923 1.00 19.17 70 GLY A CA 1
ATOM 564 C C . GLY A 1 73 ? 44.386 9.693 11.339 1.00 19.34 70 GLY A C 1
ATOM 565 O O . GLY A 1 73 ? 43.437 9.130 11.881 1.00 19.11 70 GLY A O 1
ATOM 566 N N . TYR A 1 74 ? 44.249 10.459 10.252 1.00 18.44 71 TYR A N 1
ATOM 567 C CA . TYR A 1 74 ? 42.942 10.671 9.633 1.00 19.31 71 TYR A CA 1
ATOM 568 C C . TYR A 1 74 ? 42.973 10.263 8.165 1.00 20.10 71 TYR A C 1
ATOM 569 O O . TYR A 1 74 ? 44.023 10.341 7.524 1.00 18.78 71 TYR A O 1
ATOM 578 N N . VAL A 1 75 ? 41.827 9.855 7.618 1.00 21.06 72 VAL A N 1
ATOM 579 C CA . VAL A 1 75 ? 41.797 9.448 6.210 1.00 22.35 72 VAL A CA 1
ATOM 580 C C . VAL A 1 75 ? 40.990 10.395 5.335 1.00 24.07 72 VAL A C 1
ATOM 581 O O . VAL A 1 75 ? 40.206 11.209 5.842 1.00 24.61 72 VAL A O 1
ATOM 585 N N . CYS A 1 76 ? 41.179 10.270 4.018 1.00 24.89 73 CYS A N 1
ATOM 586 C CA . CYS A 1 76 ? 40.525 11.141 3.047 1.00 26.36 73 CYS A CA 1
ATOM 587 C C . CYS A 1 76 ? 39.318 10.597 2.290 1.00 27.81 73 CYS A C 1
ATOM 588 O O . CYS A 1 76 ? 39.050 11.034 1.166 1.00 29.11 73 CYS A O 1
ATOM 591 N N . SER A 1 77 ? 38.597 9.657 2.889 1.00 29.14 74 SER A N 1
ATOM 592 C CA . SER A 1 77 ? 37.384 9.111 2.284 1.00 30.68 74 SER A CA 1
ATOM 593 C C . SER A 1 77 ? 36.678 8.243 3.320 1.00 32.15 74 SER A C 1
ATOM 594 O O . SER A 1 77 ? 37.238 7.944 4.372 1.00 32.31 74 SER A O 1
ATOM 597 N N . THR A 1 78 ? 35.446 7.842 3.024 1.00 33.62 75 THR A N 1
ATOM 598 C CA . THR A 1 78 ? 34.682 7.008 3.944 1.00 35.07 75 THR A CA 1
ATOM 599 C C . THR A 1 78 ? 34.815 5.535 3.589 1.00 35.89 75 THR A C 1
ATOM 600 O O . THR A 1 78 ? 34.126 4.687 4.171 1.00 35.37 75 THR A O 1
ATOM 604 N N . ASP A 1 79 ? 35.705 5.235 2.643 1.00 36.70 76 ASP A N 1
ATOM 605 C CA . ASP A 1 79 ? 35.940 3.853 2.212 1.00 37.90 76 ASP A CA 1
ATOM 606 C C . ASP A 1 79 ? 36.249 2.955 3.415 1.00 38.27 76 ASP A C 1
ATOM 607 O O . ASP A 1 79 ? 35.693 1.863 3.533 1.00 38.33 76 ASP A O 1
ATOM 612 N N . ASP A 1 80 ? 37.125 3.422 4.306 1.00 38.67 77 ASP A N 1
ATOM 613 C CA . ASP A 1 80 ? 37.490 2.655 5.498 1.00 39.11 77 ASP A CA 1
ATOM 614 C C . ASP A 1 80 ? 36.805 3.225 6.733 1.00 39.21 77 ASP A C 1
ATOM 615 O O . ASP A 1 80 ? 36.944 4.412 7.024 1.00 39.63 77 ASP A O 1
ATOM 620 N N . PRO A 1 81 ? 36.065 2.386 7.475 1.00 38.89 78 PRO A N 1
ATOM 621 C CA . PRO A 1 81 ? 35.335 2.780 8.689 1.00 38.50 78 PRO A CA 1
ATOM 622 C C . PRO A 1 81 ? 36.114 2.698 10.010 1.00 37.68 78 PRO A C 1
ATOM 623 O O . PRO A 1 81 ? 35.574 3.052 11.055 1.00 38.18 78 PRO A O 1
ATOM 627 N N . ASP A 1 82 ? 37.355 2.221 9.975 1.00 36.38 79 ASP A N 1
ATOM 628 C CA . ASP A 1 82 ? 38.156 2.091 11.195 1.00 34.94 79 ASP A CA 1
ATOM 629 C C . ASP A 1 82 ? 38.876 3.364 11.655 1.00 33.58 79 ASP A C 1
ATOM 630 O O . ASP A 1 82 ? 39.462 3.388 12.740 1.00 32.49 79 ASP A O 1
ATOM 635 N N . HIS A 1 83 ? 38.849 4.406 10.831 1.00 30.98 80 HIS A N 1
ATOM 636 C CA . HIS A 1 83 ? 39.524 5.654 11.171 1.00 29.24 80 HIS A CA 1
ATOM 637 C C . HIS A 1 83 ? 38.658 6.847 10.809 1.00 27.61 80 HIS A C 1
ATOM 638 O O . HIS A 1 83 ? 37.887 6.791 9.854 1.00 27.19 80 HIS A O 1
ATOM 645 N N . PRO A 1 84 ? 38.783 7.945 11.567 1.00 26.01 81 PRO A N 1
ATOM 646 C CA . PRO A 1 84 ? 37.997 9.154 11.309 1.00 24.78 81 PRO A CA 1
ATOM 647 C C . PRO A 1 84 ? 38.508 9.855 10.058 1.00 24.38 81 PRO A C 1
ATOM 648 O O . PRO A 1 84 ? 39.691 9.759 9.739 1.00 23.85 81 PRO A O 1
ATOM 652 N N . THR A 1 85 ? 37.617 10.557 9.357 1.00 23.74 82 THR A N 1
ATOM 653 C CA . THR A 1 85 ? 37.977 11.270 8.137 1.00 23.08 82 THR A CA 1
ATOM 654 C C . THR A 1 85 ? 38.373 12.717 8.444 1.00 22.86 82 THR A C 1
ATOM 655 O O . THR A 1 85 ? 38.090 13.232 9.523 1.00 21.91 82 THR A O 1
ATOM 659 N N . VAL A 1 86 ? 39.015 13.367 7.477 1.00 21.97 83 VAL A N 1
ATOM 660 C CA . VAL A 1 86 ? 39.457 14.749 7.637 1.00 21.88 83 VAL A CA 1
ATOM 661 C C . VAL A 1 86 ? 38.318 15.738 7.817 1.00 22.07 83 VAL A C 1
ATOM 662 O O . VAL A 1 86 ? 38.541 16.881 8.224 1.00 21.59 83 VAL A O 1
ATOM 666 N N . LEU A 1 87 ? 37.089 15.318 7.538 1.00 22.29 84 LEU A N 1
ATOM 667 C CA . LEU A 1 87 ? 35.977 16.240 7.715 1.00 23.32 84 LEU A CA 1
ATOM 668 C C . LEU A 1 87 ? 35.884 16.691 9.183 1.00 22.95 84 LEU A C 1
ATOM 669 O O . LEU A 1 87 ? 35.215 17.677 9.502 1.00 23.65 84 LEU A O 1
ATOM 674 N N . TYR A 1 88 ? 36.570 15.972 10.071 1.00 23.00 85 TYR A N 1
ATOM 675 C CA . TYR A 1 88 ? 36.596 16.319 11.495 1.00 22.53 85 TYR A CA 1
ATOM 676 C C . TYR A 1 88 ? 37.160 17.739 11.672 1.00 22.93 85 TYR A C 1
ATOM 677 O O . TYR A 1 88 ? 36.739 18.478 12.569 1.00 21.97 85 TYR A O 1
ATOM 686 N N . PHE A 1 89 ? 38.114 18.114 10.819 1.00 22.21 86 PHE A N 1
ATOM 687 C CA . PHE A 1 89 ? 38.738 19.432 10.908 1.00 22.37 86 PHE A CA 1
ATOM 688 C C . PHE A 1 89 ? 37.986 20.566 10.226 1.00 23.74 86 PHE A C 1
ATOM 689 O O . PHE A 1 89 ? 38.282 21.739 10.471 1.00 23.77 86 PHE A O 1
ATOM 697 N N . LEU A 1 90 ? 37.022 20.232 9.377 1.00 25.48 87 LEU A N 1
ATOM 698 C CA . LEU A 1 90 ? 36.266 21.262 8.677 1.00 27.30 87 LEU A CA 1
ATOM 699 C C . LEU A 1 90 ? 35.014 21.656 9.430 1.00 28.09 87 LEU A C 1
ATOM 700 O O . LEU A 1 90 ? 34.252 20.815 9.886 1.00 28.93 87 LEU A O 1
ATOM 705 N N . ASP A 1 91 ? 34.817 22.957 9.559 1.00 29.03 88 ASP A N 1
ATOM 706 C CA . ASP A 1 91 ? 33.665 23.499 10.239 1.00 29.30 88 ASP A CA 1
ATOM 707 C C . ASP A 1 91 ? 32.924 24.283 9.160 1.00 28.69 88 ASP A C 1
ATOM 708 O O . ASP A 1 91 ? 32.997 25.505 9.119 1.00 28.19 88 ASP A O 1
ATOM 713 N N . GLU A 1 92 ? 32.245 23.569 8.267 1.00 28.53 89 GLU A N 1
ATOM 714 C CA . GLU A 1 92 ? 31.490 24.192 7.187 1.00 28.61 89 GLU A CA 1
ATOM 715 C C . GLU A 1 92 ? 30.158 23.470 7.031 1.00 28.72 89 GLU A C 1
ATOM 716 O O . GLU A 1 92 ? 30.036 22.300 7.389 1.00 29.21 89 GLU A O 1
ATOM 722 N N . PRO A 1 93 ? 29.142 24.161 6.491 1.00 28.53 90 PRO A N 1
ATOM 723 C CA . PRO A 1 93 ? 27.816 23.567 6.276 1.00 28.98 90 PRO A CA 1
ATOM 724 C C . PRO A 1 93 ? 27.890 22.497 5.179 1.00 28.92 90 PRO A C 1
ATOM 725 O O . PRO A 1 93 ? 28.711 22.586 4.264 1.00 29.57 90 PRO A O 1
ATOM 729 N N . VAL A 1 94 ? 27.024 21.494 5.274 1.00 28.66 91 VAL A N 1
ATOM 730 C CA . VAL A 1 94 ? 26.983 20.400 4.315 1.00 28.39 91 VAL A CA 1
ATOM 731 C C . VAL A 1 94 ? 28.393 20.018 3.863 1.00 28.06 91 VAL A C 1
ATOM 732 O O . VAL A 1 94 ? 28.665 19.815 2.676 1.00 27.18 91 VAL A O 1
ATOM 736 N N . ALA A 1 95 ? 29.290 19.906 4.834 1.00 27.52 92 ALA A N 1
ATOM 737 C CA . ALA A 1 95 ? 30.679 19.563 4.551 1.00 27.68 92 ALA A CA 1
ATOM 738 C C . ALA A 1 95 ? 30.833 18.183 3.912 1.00 27.02 92 ALA A C 1
ATOM 739 O O . ALA A 1 95 ? 31.815 17.918 3.237 1.00 27.18 92 ALA A O 1
ATOM 741 N N . TRP A 1 96 ? 29.854 17.308 4.114 1.00 27.46 93 TRP A N 1
ATOM 742 C CA . TRP A 1 96 ? 29.912 15.965 3.554 1.00 27.36 93 TRP A CA 1
ATOM 743 C C . TRP A 1 96 ? 29.824 15.949 2.031 1.00 26.34 93 TRP A C 1
ATOM 744 O O . TRP A 1 96 ? 30.011 14.906 1.413 1.00 25.82 93 TRP A O 1
ATOM 755 N N . LYS A 1 97 ? 29.535 17.097 1.431 1.00 26.39 94 LYS A N 1
ATOM 756 C CA . LYS A 1 97 ? 29.462 17.206 -0.030 1.00 27.00 94 LYS A CA 1
ATOM 757 C C . LYS A 1 97 ? 30.873 17.395 -0.595 1.00 26.75 94 LYS A C 1
ATOM 758 O O . LYS A 1 97 ? 31.081 17.356 -1.812 1.00 27.54 94 LYS A O 1
ATOM 764 N N . LEU A 1 98 ? 31.845 17.598 0.293 1.00 25.67 95 LEU A N 1
ATOM 765 C CA . LEU A 1 98 ? 33.236 17.820 -0.110 1.00 24.60 95 LEU A CA 1
ATOM 766 C C . LEU A 1 98 ? 34.049 16.534 -0.247 1.00 24.52 95 LEU A C 1
ATOM 767 O O . LEU A 1 98 ? 33.865 15.602 0.538 1.00 25.07 95 LEU A O 1
ATOM 772 N N . HIS A 1 99 ? 34.931 16.481 -1.250 1.00 23.73 96 HIS A N 1
ATOM 773 C CA . HIS A 1 99 ? 35.810 15.329 -1.424 1.00 23.63 96 HIS A CA 1
ATOM 774 C C . HIS A 1 99 ? 37.249 15.806 -1.687 1.00 22.58 96 HIS A C 1
ATOM 775 O O . HIS A 1 99 ? 37.478 16.956 -2.053 1.00 23.05 96 HIS A O 1
ATOM 782 N N . ALA A 1 100 ? 38.217 14.929 -1.482 1.00 21.76 97 ALA A N 1
ATOM 783 C CA . ALA A 1 100 ? 39.613 15.286 -1.715 1.00 21.52 97 ALA A CA 1
ATOM 784 C C . ALA A 1 100 ? 40.009 15.111 -3.187 1.00 21.10 97 ALA A C 1
ATOM 785 O O . ALA A 1 100 ? 39.862 14.022 -3.750 1.00 22.21 97 ALA A O 1
ATOM 787 N N . ALA A 1 101 ? 40.512 16.166 -3.818 1.00 20.40 98 ALA A N 1
ATOM 788 C CA . ALA A 1 101 ? 40.944 16.034 -5.209 1.00 19.24 98 ALA A CA 1
ATOM 789 C C . ALA A 1 101 ? 42.385 15.536 -5.132 1.00 18.61 98 ALA A C 1
ATOM 790 O O . ALA A 1 101 ? 43.329 16.272 -5.408 1.00 18.50 98 ALA A O 1
ATOM 792 N N . GLY A 1 102 ? 42.530 14.274 -4.742 1.00 18.25 99 GLY A N 1
ATOM 793 C CA . GLY A 1 102 ? 43.828 13.658 -4.585 1.00 18.88 99 GLY A CA 1
ATOM 794 C C . GLY A 1 102 ? 43.929 13.276 -3.121 1.00 19.70 99 GLY A C 1
ATOM 795 O O . GLY A 1 102 ? 44.149 14.132 -2.262 1.00 18.67 99 GLY A O 1
ATOM 796 N N . ARG A 1 103 ? 43.759 11.990 -2.835 1.00 20.36 100 ARG A N 1
ATOM 797 C CA . ARG A 1 103 ? 43.797 11.496 -1.469 1.00 21.14 100 ARG A CA 1
ATOM 798 C C . ARG A 1 103 ? 45.203 11.196 -0.962 1.00 21.00 100 ARG A C 1
ATOM 799 O O . ARG A 1 103 ? 46.118 10.989 -1.756 1.00 21.18 100 ARG A O 1
ATOM 807 N N . LEU A 1 104 ? 45.371 11.200 0.365 1.00 20.00 101 LEU A N 1
ATOM 808 C CA . LEU A 1 104 ? 46.660 10.889 1.004 1.00 19.23 101 LEU A CA 1
ATOM 809 C C . LEU A 1 104 ? 46.367 9.822 2.053 1.00 19.96 101 LEU A C 1
ATOM 810 O O . LEU A 1 104 ? 45.325 9.866 2.710 1.00 20.12 101 LEU A O 1
ATOM 815 N N . ASP A 1 105 ? 47.275 8.867 2.206 1.00 20.20 102 ASP A N 1
ATOM 816 C CA . ASP A 1 105 ? 47.090 7.786 3.175 1.00 22.60 102 ASP A CA 1
ATOM 817 C C . ASP A 1 105 ? 47.009 8.311 4.610 1.00 22.32 102 ASP A C 1
ATOM 818 O O . ASP A 1 105 ? 47.288 9.487 4.867 1.00 21.88 102 ASP A O 1
ATOM 823 N N . ILE A 1 106 ? 46.649 7.421 5.538 1.00 23.25 103 ILE A N 1
ATOM 824 C CA . ILE A 1 106 ? 46.456 7.773 6.942 1.00 22.72 103 ILE A CA 1
ATOM 825 C C . ILE A 1 106 ? 47.597 8.523 7.617 1.00 22.92 103 ILE A C 1
ATOM 826 O O . ILE A 1 106 ? 47.353 9.525 8.288 1.00 22.37 103 ILE A O 1
ATOM 831 N N . ASP A 1 107 ? 48.835 8.077 7.436 1.00 21.92 104 ASP A N 1
ATOM 832 C CA . ASP A 1 107 ? 49.937 8.779 8.078 1.00 22.25 104 ASP A CA 1
ATOM 833 C C . ASP A 1 107 ? 50.781 9.679 7.169 1.00 21.03 104 ASP A C 1
ATOM 834 O O . ASP A 1 107 ? 51.901 10.048 7.517 1.00 21.67 104 ASP A O 1
ATOM 839 N N . THR A 1 108 ? 50.236 10.041 6.010 1.00 19.60 105 THR A N 1
ATOM 840 C CA . THR A 1 108 ? 50.927 10.961 5.110 1.00 17.47 105 THR A CA 1
ATOM 841 C C . THR A 1 108 ? 50.310 12.312 5.440 1.00 16.53 105 THR A C 1
ATOM 842 O O . THR A 1 108 ? 49.096 12.421 5.629 1.00 16.67 105 THR A O 1
ATOM 846 N N . THR A 1 109 ? 51.131 13.348 5.492 1.00 15.72 106 THR A N 1
ATOM 847 C CA . THR A 1 109 ? 50.633 14.660 5.845 1.00 14.81 106 THR A CA 1
ATOM 848 C C . THR A 1 109 ? 50.795 15.678 4.716 1.00 15.11 106 THR A C 1
ATOM 849 O O . THR A 1 109 ? 51.420 15.396 3.688 1.00 15.40 106 THR A O 1
ATOM 853 N N . GLY A 1 110 ? 50.200 16.854 4.899 1.00 15.09 107 GLY A N 1
ATOM 854 C CA . GLY A 1 110 ? 50.354 17.891 3.899 1.00 16.50 107 GLY A CA 1
ATOM 855 C C . GLY A 1 110 ? 49.143 18.274 3.066 1.00 16.79 107 GLY A C 1
ATOM 856 O O . GLY A 1 110 ? 48.001 17.971 3.415 1.00 16.42 107 GLY A O 1
ATOM 857 N N . LEU A 1 111 ? 49.430 18.902 1.926 1.00 16.92 108 LEU A N 1
ATOM 858 C CA . LEU A 1 111 ? 48.430 19.435 1.028 1.00 17.24 108 LEU A CA 1
ATOM 859 C C . LEU A 1 111 ? 47.383 18.504 0.464 1.00 17.94 108 LEU A C 1
ATOM 860 O O . LEU A 1 111 ? 47.695 17.527 -0.250 1.00 17.77 108 LEU A O 1
ATOM 865 N N . VAL A 1 112 ? 46.135 18.825 0.807 1.00 17.83 109 VAL A N 1
ATOM 866 C CA . VAL A 1 112 ? 44.951 18.121 0.318 1.00 18.51 109 VAL A CA 1
ATOM 867 C C . VAL A 1 112 ? 44.004 19.244 -0.104 1.00 19.08 109 VAL A C 1
ATOM 868 O O . VAL A 1 112 ? 43.831 20.226 0.633 1.00 19.76 109 VAL A O 1
ATOM 872 N N . LEU A 1 113 ? 43.414 19.109 -1.291 1.00 18.83 110 LEU A N 1
ATOM 873 C CA . LEU A 1 113 ? 42.480 20.097 -1.822 1.00 18.89 110 LEU A CA 1
ATOM 874 C C . LEU A 1 113 ? 41.074 19.524 -1.693 1.00 19.58 110 LEU A C 1
ATOM 875 O O . LEU A 1 113 ? 40.760 18.515 -2.332 1.00 20.29 110 LEU A O 1
ATOM 888 N N . THR A 1 115 ? 37.046 19.878 -2.248 1.00 19.26 112 THR A N 1
ATOM 889 C CA . THR A 1 115 ? 36.153 20.609 -3.144 1.00 20.32 112 THR A CA 1
ATOM 890 C C . THR A 1 115 ? 34.865 19.845 -3.421 1.00 20.91 112 THR A C 1
ATOM 891 O O . THR A 1 115 ? 34.750 18.675 -3.085 1.00 19.79 112 THR A O 1
ATOM 895 N N . ASP A 1 116 ? 33.895 20.531 -4.017 1.00 22.80 113 ASP A N 1
ATOM 896 C CA . ASP A 1 116 ? 32.657 19.881 -4.421 1.00 24.45 113 ASP A CA 1
ATOM 897 C C . ASP A 1 116 ? 32.455 20.158 -5.909 1.00 25.40 113 ASP A C 1
ATOM 898 O O . ASP A 1 116 ? 31.350 20.000 -6.434 1.00 25.32 113 ASP A O 1
ATOM 903 N N . ASP A 1 117 ? 33.530 20.581 -6.581 1.00 24.58 114 ASP A N 1
ATOM 904 C CA . ASP A 1 117 ? 33.501 20.856 -8.023 1.00 25.26 114 ASP A CA 1
ATOM 905 C C . ASP A 1 117 ? 34.129 19.636 -8.696 1.00 25.76 114 ASP A C 1
ATOM 906 O O . ASP A 1 117 ? 35.356 19.540 -8.793 1.00 24.94 114 ASP A O 1
ATOM 911 N N . GLY A 1 118 ? 33.281 18.714 -9.151 1.00 26.31 115 GLY A N 1
ATOM 912 C CA . GLY A 1 118 ? 33.741 17.481 -9.770 1.00 26.77 115 GLY A CA 1
ATOM 913 C C . GLY A 1 118 ? 34.553 17.620 -11.040 1.00 27.11 115 GLY A C 1
ATOM 914 O O . GLY A 1 118 ? 35.437 16.797 -11.300 1.00 26.30 115 GLY A O 1
ATOM 915 N N . GLN A 1 119 ? 34.261 18.643 -11.832 1.00 27.60 116 GLN A N 1
ATOM 916 C CA . GLN A 1 119 ? 35.003 18.857 -13.068 1.00 29.33 116 GLN A CA 1
ATOM 917 C C . GLN A 1 119 ? 36.405 19.386 -12.773 1.00 28.38 116 GLN A C 1
ATOM 918 O O . GLN A 1 119 ? 37.375 18.971 -13.408 1.00 28.48 116 GLN A O 1
ATOM 924 N N . TRP A 1 120 ? 36.495 20.319 -11.828 1.00 27.26 117 TRP A N 1
ATOM 925 C CA . TRP A 1 120 ? 37.770 20.912 -11.408 1.00 26.40 117 TRP A CA 1
ATOM 926 C C . TRP A 1 120 ? 38.637 19.780 -10.873 1.00 26.03 117 TRP A C 1
ATOM 927 O O . TRP A 1 120 ? 39.826 19.688 -11.163 1.00 25.44 117 TRP A O 1
ATOM 938 N N . SER A 1 121 ? 38.014 18.923 -10.076 1.00 26.07 118 SER A N 1
ATOM 939 C CA . SER A 1 121 ? 38.671 17.782 -9.452 1.00 26.20 118 SER A CA 1
ATOM 940 C C . SER A 1 121 ? 39.260 16.776 -10.448 1.00 26.88 118 SER A C 1
ATOM 941 O O . SER A 1 121 ? 40.436 16.403 -10.356 1.00 26.38 118 SER A O 1
ATOM 944 N N . HIS A 1 122 ? 38.444 16.341 -11.405 1.00 26.96 119 HIS A N 1
ATOM 945 C CA . HIS A 1 122 ? 38.898 15.349 -12.373 1.00 28.05 119 HIS A CA 1
ATOM 946 C C . HIS A 1 122 ? 40.080 15.845 -13.180 1.00 27.82 119 HIS A C 1
ATOM 947 O O . HIS A 1 122 ? 40.998 15.094 -13.493 1.00 28.08 119 HIS A O 1
ATOM 954 N N . ARG A 1 123 ? 40.054 17.133 -13.491 1.00 28.51 120 ARG A N 1
ATOM 955 C CA . ARG A 1 123 ? 41.106 17.765 -14.267 1.00 29.22 120 ARG A CA 1
ATOM 956 C C . ARG A 1 123 ? 42.438 17.579 -13.560 1.00 27.87 120 ARG A C 1
ATOM 957 O O . ARG A 1 123 ? 43.469 17.394 -14.195 1.00 26.50 120 ARG A O 1
ATOM 965 N N . ILE A 1 124 ? 42.401 17.627 -12.233 1.00 26.81 121 ILE A N 1
ATOM 966 C CA . ILE A 1 124 ? 43.603 17.476 -11.417 1.00 26.16 121 ILE A CA 1
ATOM 967 C C . ILE A 1 124 ? 44.001 16.026 -11.169 1.00 25.54 121 ILE A C 1
ATOM 968 O O . ILE A 1 124 ? 45.181 15.688 -11.225 1.00 25.78 121 ILE A O 1
ATOM 973 N N . THR A 1 125 ? 43.019 15.171 -10.898 1.00 24.56 122 THR A N 1
ATOM 974 C CA . THR A 1 125 ? 43.304 13.772 -10.568 1.00 24.11 122 THR A CA 1
ATOM 975 C C . THR A 1 125 ? 43.356 12.729 -11.685 1.00 24.33 122 THR A C 1
ATOM 976 O O . THR A 1 125 ? 43.846 11.619 -11.461 1.00 24.44 122 THR A O 1
ATOM 980 N N . SER A 1 126 ? 42.870 13.055 -12.879 1.00 24.44 123 SER A N 1
ATOM 981 C CA . SER A 1 126 ? 42.878 12.059 -13.955 1.00 24.34 123 SER A CA 1
ATOM 982 C C . SER A 1 126 ? 44.209 11.370 -14.171 1.00 24.52 123 SER A C 1
ATOM 983 O O . SER A 1 126 ? 45.243 12.022 -14.318 1.00 23.78 123 SER A O 1
ATOM 986 N N . PRO A 1 127 ? 44.199 10.029 -14.216 1.00 25.53 124 PRO A N 1
ATOM 987 C CA . PRO A 1 127 ? 45.429 9.264 -14.426 1.00 27.45 124 PRO A CA 1
ATOM 988 C C . PRO A 1 127 ? 46.020 9.527 -15.821 1.00 28.81 124 PRO A C 1
ATOM 989 O O . PRO A 1 127 ? 47.177 9.203 -16.086 1.00 29.58 124 PRO A O 1
ATOM 993 N N . ARG A 1 128 ? 45.223 10.118 -16.704 1.00 29.82 125 ARG A N 1
ATOM 994 C CA . ARG A 1 128 ? 45.681 10.438 -18.057 1.00 30.95 125 ARG A CA 1
ATOM 995 C C . ARG A 1 128 ? 46.337 11.822 -18.119 1.00 31.36 125 ARG A C 1
ATOM 996 O O . ARG A 1 128 ? 46.988 12.163 -19.111 1.00 31.34 125 ARG A O 1
ATOM 1004 N N . HIS A 1 129 ? 46.180 12.610 -17.057 1.00 30.36 126 HIS A N 1
ATOM 1005 C CA . HIS A 1 129 ? 46.748 13.946 -17.046 1.00 31.77 126 HIS A CA 1
ATOM 1006 C C . HIS A 1 129 ? 48.094 14.039 -16.368 1.00 32.26 126 HIS A C 1
ATOM 1007 O O . HIS A 1 129 ? 48.452 13.204 -15.540 1.00 32.21 126 HIS A O 1
ATOM 1014 N N . HIS A 1 130 ? 48.834 15.073 -16.737 1.00 32.86 127 HIS A N 1
ATOM 1015 C CA . HIS A 1 130 ? 50.151 15.308 -16.176 1.00 34.24 127 HIS A CA 1
ATOM 1016 C C . HIS A 1 130 ? 50.030 16.458 -15.187 1.00 34.09 127 HIS A C 1
ATOM 1017 O O . HIS A 1 130 ? 49.909 17.616 -15.577 1.00 35.52 127 HIS A O 1
ATOM 1024 N N . CYS A 1 131 ? 50.006 16.129 -13.902 1.00 33.21 128 CYS A N 1
ATOM 1025 C CA . CYS A 1 131 ? 49.922 17.155 -12.867 1.00 31.96 128 CYS A CA 1
ATOM 1026 C C . CYS A 1 131 ? 51.045 16.844 -11.895 1.00 29.82 128 CYS A C 1
ATOM 1027 O O . CYS A 1 131 ? 51.098 15.753 -11.324 1.00 28.09 128 CYS A O 1
ATOM 1030 N N . GLU A 1 132 ? 51.962 17.791 -11.735 1.00 28.48 129 GLU A N 1
ATOM 1031 C CA . GLU A 1 132 ? 53.094 17.586 -10.848 1.00 27.68 129 GLU A CA 1
ATOM 1032 C C . GLU A 1 132 ? 52.751 17.757 -9.380 1.00 26.40 129 GLU A C 1
ATOM 1033 O O . GLU A 1 132 ? 51.965 18.635 -8.999 1.00 25.95 129 GLU A O 1
ATOM 1039 N N . LYS A 1 133 ? 53.337 16.889 -8.562 1.00 24.84 130 LYS A N 1
ATOM 1040 C CA . LYS A 1 133 ? 53.168 16.953 -7.119 1.00 23.62 130 LYS A CA 1
ATOM 1041 C C . LYS A 1 133 ? 54.547 16.837 -6.487 1.00 21.88 130 LYS A C 1
ATOM 1042 O O . LYS A 1 133 ? 55.357 16.030 -6.932 1.00 21.29 130 LYS A O 1
ATOM 1048 N N . THR A 1 134 ? 54.816 17.641 -5.459 1.00 20.10 131 THR A N 1
ATOM 1049 C CA . THR A 1 134 ? 56.109 17.603 -4.780 1.00 18.94 131 THR A CA 1
ATOM 1050 C C . THR A 1 134 ? 55.975 17.161 -3.330 1.00 18.75 131 THR A C 1
ATOM 1051 O O . THR A 1 134 ? 55.123 17.657 -2.601 1.00 20.09 131 THR A O 1
ATOM 1055 N N . TYR A 1 135 ? 56.825 16.221 -2.925 1.00 18.66 132 TYR A N 1
ATOM 1056 C CA . TYR A 1 135 ? 56.819 15.678 -1.571 1.00 17.94 132 TYR A CA 1
ATOM 1057 C C . TYR A 1 135 ? 58.154 15.841 -0.864 1.00 18.00 132 TYR A C 1
ATOM 1058 O O . TYR A 1 135 ? 59.209 15.850 -1.511 1.00 19.45 132 TYR A O 1
ATOM 1067 N N . LEU A 1 136 ? 58.086 15.951 0.461 1.00 17.43 133 LEU A N 1
ATOM 1068 C CA . LEU A 1 136 ? 59.260 16.025 1.326 1.00 18.22 133 LEU A CA 1
ATOM 1069 C C . LEU A 1 136 ? 59.295 14.615 1.942 1.00 18.41 133 LEU A C 1
ATOM 1070 O O . LEU A 1 136 ? 58.380 14.226 2.688 1.00 18.03 133 LEU A O 1
ATOM 1075 N N . VAL A 1 137 ? 60.337 13.848 1.622 1.00 18.34 134 VAL A N 1
ATOM 1076 C CA . VAL A 1 137 ? 60.431 12.459 2.072 1.00 18.51 134 VAL A CA 1
ATOM 1077 C C . VAL A 1 137 ? 61.567 12.192 3.061 1.00 20.08 134 VAL A C 1
ATOM 1078 O O . VAL A 1 137 ? 62.704 12.627 2.860 1.00 19.54 134 VAL A O 1
ATOM 1082 N N . THR A 1 138 ? 61.248 11.462 4.127 1.00 21.75 135 THR A N 1
ATOM 1083 C CA . THR A 1 138 ? 62.220 11.106 5.157 1.00 22.52 135 THR A CA 1
ATOM 1084 C C . THR A 1 138 ? 62.489 9.613 5.015 1.00 23.63 135 THR A C 1
ATOM 1085 O O . THR A 1 138 ? 61.570 8.801 5.113 1.00 24.26 135 THR A O 1
ATOM 1089 N N . LEU A 1 139 ? 63.752 9.261 4.794 1.00 24.42 136 LEU A N 1
ATOM 1090 C CA . LEU A 1 139 ? 64.147 7.872 4.587 1.00 26.08 136 LEU A CA 1
ATOM 1091 C C . LEU A 1 139 ? 64.861 7.195 5.756 1.00 26.83 136 LEU A C 1
ATOM 1092 O O . LEU A 1 139 ? 65.493 7.847 6.592 1.00 27.08 136 LEU A O 1
ATOM 1097 N N . GLU A 1 140 ? 64.741 5.871 5.783 1.00 27.45 137 GLU A N 1
ATOM 1098 C CA . GLU A 1 140 ? 65.345 5.022 6.803 1.00 29.41 137 GLU A CA 1
ATOM 1099 C C . GLU A 1 140 ? 66.866 5.045 6.677 1.00 29.73 137 GLU A C 1
ATOM 1100 O O . GLU A 1 140 ? 67.576 5.039 7.689 1.00 29.86 137 GLU A O 1
ATOM 1106 N N . SER A 1 141 ? 67.353 5.073 5.438 1.00 30.24 138 SER A N 1
ATOM 1107 C CA . SER A 1 141 ? 68.794 5.085 5.158 1.00 31.29 138 SER A CA 1
ATOM 1108 C C . SER A 1 141 ? 69.212 6.187 4.188 1.00 32.04 138 SER A C 1
ATOM 1109 O O . SER A 1 141 ? 68.419 6.645 3.366 1.00 32.24 138 SER A O 1
ATOM 1112 N N . PRO A 1 142 ? 70.486 6.604 4.252 1.00 32.71 139 PRO A N 1
ATOM 1113 C CA . PRO A 1 142 ? 70.993 7.646 3.364 1.00 33.38 139 PRO A CA 1
ATOM 1114 C C . PRO A 1 142 ? 70.693 7.257 1.926 1.00 33.83 139 PRO A C 1
ATOM 1115 O O . PRO A 1 142 ? 70.916 6.114 1.530 1.00 33.68 139 PRO A O 1
ATOM 1119 N N . VAL A 1 143 ? 70.181 8.201 1.144 1.00 34.50 140 VAL A N 1
ATOM 1120 C CA . VAL A 1 143 ? 69.839 7.907 -0.239 1.00 35.01 140 VAL A CA 1
ATOM 1121 C C . VAL A 1 143 ? 71.041 7.413 -1.047 1.00 35.51 140 VAL A C 1
ATOM 1122 O O . VAL A 1 143 ? 72.144 7.923 -0.900 1.00 35.81 140 VAL A O 1
ATOM 1126 N N . ALA A 1 144 ? 70.822 6.414 -1.892 1.00 36.34 141 ALA A N 1
ATOM 1127 C CA . ALA A 1 144 ? 71.891 5.878 -2.730 1.00 37.60 141 ALA A CA 1
ATOM 1128 C C . ALA A 1 144 ? 72.220 6.905 -3.818 1.00 38.68 141 ALA A C 1
ATOM 1129 O O . ALA A 1 144 ? 71.327 7.582 -4.322 1.00 38.23 141 ALA A O 1
ATOM 1131 N N . ASP A 1 145 ? 73.496 7.011 -4.191 1.00 39.94 142 ASP A N 1
ATOM 1132 C CA . ASP A 1 145 ? 73.908 7.989 -5.198 1.00 40.25 142 ASP A CA 1
ATOM 1133 C C . ASP A 1 145 ? 73.431 7.766 -6.629 1.00 39.96 142 ASP A C 1
ATOM 1134 O O . ASP A 1 145 ? 73.553 8.662 -7.463 1.00 40.27 142 ASP A O 1
ATOM 1139 N N . ASP A 1 146 ? 72.888 6.594 -6.932 1.00 39.14 143 ASP A N 1
ATOM 1140 C CA . ASP A 1 146 ? 72.398 6.360 -8.286 1.00 38.65 143 ASP A CA 1
ATOM 1141 C C . ASP A 1 146 ? 70.865 6.466 -8.352 1.00 37.47 143 ASP A C 1
ATOM 1142 O O . ASP A 1 146 ? 70.261 6.359 -9.424 1.00 37.88 143 ASP A O 1
ATOM 1147 N N . THR A 1 147 ? 70.243 6.706 -7.204 1.00 35.13 144 THR A N 1
ATOM 1148 C CA . THR A 1 147 ? 68.793 6.810 -7.134 1.00 33.47 144 THR A CA 1
ATOM 1149 C C . THR A 1 147 ? 68.191 7.963 -7.930 1.00 32.56 144 THR A C 1
ATOM 1150 O O . THR A 1 147 ? 67.096 7.828 -8.481 1.00 31.75 144 THR A O 1
ATOM 1154 N N . ALA A 1 148 ? 68.884 9.095 -7.994 1.00 32.79 145 ALA A N 1
ATOM 1155 C CA . ALA A 1 148 ? 68.373 10.231 -8.771 1.00 32.50 145 ALA A CA 1
ATOM 1156 C C . ALA A 1 148 ? 68.297 9.843 -10.248 1.00 32.75 145 ALA A C 1
ATOM 1157 O O . ALA A 1 148 ? 67.311 10.139 -10.931 1.00 32.68 145 ALA A O 1
ATOM 1159 N N . GLU A 1 149 ? 69.337 9.172 -10.741 1.00 33.65 146 GLU A N 1
ATOM 1160 C CA . GLU A 1 149 ? 69.383 8.735 -12.139 1.00 34.40 146 GLU A CA 1
ATOM 1161 C C . GLU A 1 149 ? 68.263 7.733 -12.368 1.00 34.10 146 GLU A C 1
ATOM 1162 O O . GLU A 1 149 ? 67.535 7.794 -13.363 1.00 34.30 146 GLU A O 1
ATOM 1168 N N . GLN A 1 150 ? 68.160 6.805 -11.423 1.00 33.98 147 GLN A N 1
ATOM 1169 C CA . GLN A 1 150 ? 67.150 5.755 -11.408 1.00 33.65 147 GLN A CA 1
ATOM 1170 C C . GLN A 1 150 ? 65.758 6.336 -11.604 1.00 32.70 147 GLN A C 1
ATOM 1171 O O . GLN A 1 150 ? 64.982 5.890 -12.465 1.00 32.63 147 GLN A O 1
ATOM 1177 N N . PHE A 1 151 ? 65.439 7.318 -10.769 1.00 31.47 148 PHE A N 1
ATOM 1178 C CA . PHE A 1 151 ? 64.138 7.968 -10.827 1.00 30.66 148 PHE A CA 1
ATOM 1179 C C . PHE A 1 151 ? 64.012 8.763 -12.124 1.00 30.75 148 PHE A C 1
ATOM 1180 O O . PHE A 1 151 ? 62.919 8.896 -12.672 1.00 29.69 148 PHE A O 1
ATOM 1188 N N . ALA A 1 152 ? 65.136 9.279 -12.624 1.00 31.61 149 ALA A N 1
ATOM 1189 C CA . ALA A 1 152 ? 65.133 10.053 -13.868 1.00 32.37 149 ALA A CA 1
ATOM 1190 C C . ALA A 1 152 ? 64.792 9.129 -15.052 1.00 33.11 149 ALA A C 1
ATOM 1191 O O . ALA A 1 152 ? 63.996 9.491 -15.9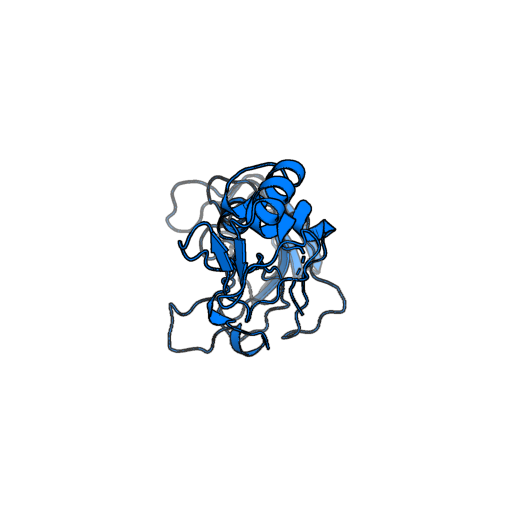23 1.00 32.44 149 ALA A O 1
ATOM 1193 N N . LYS A 1 153 ? 65.378 7.931 -15.075 1.00 34.14 150 LYS A N 1
ATOM 1194 C CA . LYS A 1 153 ? 65.081 6.972 -16.143 1.00 35.44 150 LYS A CA 1
ATOM 1195 C C . LYS A 1 153 ? 63.708 6.322 -15.920 1.00 35.59 150 LYS A C 1
ATOM 1196 O O . LYS A 1 153 ? 62.956 6.073 -16.867 1.00 35.38 150 LYS A O 1
ATOM 1202 N N . GLY A 1 154 ? 63.382 6.067 -14.653 1.00 35.72 151 GLY A N 1
ATOM 1203 C CA . GLY A 1 154 ? 62.118 5.441 -14.304 1.00 34.92 151 GLY A CA 1
ATOM 1204 C C . GLY A 1 154 ? 62.396 4.085 -13.689 1.00 34.99 151 GLY A C 1
ATOM 1205 O O . GLY A 1 154 ? 63.309 3.382 -14.136 1.00 35.18 151 GLY A O 1
ATOM 1206 N N . VAL A 1 155 ? 61.657 3.718 -12.641 1.00 34.49 152 VAL A N 1
ATOM 1207 C CA . VAL A 1 155 ? 61.867 2.412 -12.026 1.00 34.25 152 VAL A CA 1
ATOM 1208 C C . VAL A 1 155 ? 60.632 1.564 -12.230 1.00 34.55 152 VAL A C 1
ATOM 1209 O O . VAL A 1 155 ? 59.571 2.064 -12.629 1.00 33.70 152 VAL A O 1
ATOM 1213 N N . GLN A 1 156 ? 60.778 0.270 -11.976 1.00 35.06 153 GLN A N 1
ATOM 1214 C CA . GLN A 1 156 ? 59.663 -0.641 -12.118 1.00 36.22 153 GLN A CA 1
ATOM 1215 C C . GLN A 1 156 ? 59.204 -1.036 -10.728 1.00 36.16 153 GLN A C 1
ATOM 1216 O O . GLN A 1 156 ? 60.003 -1.498 -9.912 1.00 35.62 153 GLN A O 1
ATOM 1222 N N . LEU A 1 157 ? 57.920 -0.842 -10.457 1.00 36.52 154 LEU A N 1
ATOM 1223 C CA . LEU A 1 157 ? 57.373 -1.187 -9.156 1.00 36.74 154 LEU A CA 1
ATOM 1224 C C . LEU A 1 157 ? 57.189 -2.698 -9.060 1.00 37.74 154 LEU A C 1
ATOM 1225 O O . LEU A 1 157 ? 57.048 -3.388 -10.082 1.00 37.17 154 LEU A O 1
ATOM 1230 N N . HIS A 1 158 ? 57.198 -3.214 -7.835 1.00 38.90 155 HIS A N 1
ATOM 1231 C CA . HIS A 1 158 ? 57.056 -4.649 -7.649 1.00 40.19 155 HIS A CA 1
ATOM 1232 C C . HIS A 1 158 ? 55.762 -5.151 -8.268 1.00 41.35 155 HIS A C 1
ATOM 1233 O O . HIS A 1 158 ? 54.660 -4.817 -7.814 1.00 41.13 155 HIS A O 1
ATOM 1240 N N . ASN A 1 159 ? 55.921 -5.939 -9.328 1.00 42.54 156 ASN A N 1
ATOM 1241 C CA . ASN A 1 159 ? 54.815 -6.527 -10.070 1.00 43.36 156 ASN A CA 1
ATOM 1242 C C . ASN A 1 159 ? 53.861 -5.554 -10.753 1.00 43.65 156 ASN A C 1
ATOM 1243 O O . ASN A 1 159 ? 52.640 -5.615 -10.575 1.00 44.07 156 ASN A O 1
ATOM 1248 N N . GLU A 1 160 ? 54.444 -4.659 -11.546 1.00 43.63 157 GLU A N 1
ATOM 1249 C CA . GLU A 1 160 ? 53.699 -3.672 -12.319 1.00 43.33 157 GLU A CA 1
ATOM 1250 C C . GLU A 1 160 ? 54.338 -3.774 -13.698 1.00 42.90 157 GLU A C 1
ATOM 1251 O O . GLU A 1 160 ? 55.513 -4.119 -13.802 1.00 42.64 157 GLU A O 1
ATOM 1253 N N . LYS A 1 161 ? 53.579 -3.493 -14.750 1.00 42.59 158 LYS A N 1
ATOM 1254 C CA . LYS A 1 161 ? 54.111 -3.591 -16.106 1.00 42.95 158 LYS A CA 1
ATOM 1255 C C . LYS A 1 161 ? 55.053 -2.452 -16.476 1.00 43.04 158 LYS A C 1
ATOM 1256 O O . LYS A 1 161 ? 56.268 -2.642 -16.569 1.00 43.49 158 LYS A O 1
ATOM 1262 N N . ASP A 1 162 ? 54.469 -1.272 -16.680 1.00 43.24 159 ASP A N 1
ATOM 1263 C CA . ASP A 1 162 ? 55.187 -0.065 -17.090 1.00 42.60 159 ASP A CA 1
ATOM 1264 C C . ASP A 1 162 ? 56.051 0.580 -16.010 1.00 41.69 159 ASP A C 1
ATOM 1265 O O . ASP A 1 162 ? 55.739 0.509 -14.818 1.00 40.76 159 ASP A O 1
ATOM 1270 N N . LEU A 1 163 ? 57.129 1.224 -16.457 1.00 40.39 160 LEU A N 1
ATOM 1271 C CA . LEU A 1 163 ? 58.057 1.931 -15.580 1.00 39.41 160 LEU A CA 1
ATOM 1272 C C . LEU A 1 163 ? 57.384 3.214 -15.118 1.00 38.39 160 LEU A C 1
ATOM 1273 O O . LEU A 1 163 ? 56.393 3.647 -15.704 1.00 38.56 160 LEU A O 1
ATOM 1278 N N . THR A 1 164 ? 57.918 3.820 -14.066 1.00 37.10 161 THR A N 1
ATOM 1279 C CA . THR A 1 164 ? 57.361 5.073 -13.573 1.00 35.88 161 THR A CA 1
ATOM 1280 C C . THR A 1 164 ? 57.899 6.206 -14.447 1.00 35.96 161 THR A C 1
ATOM 1281 O O . THR A 1 164 ? 59.054 6.156 -14.893 1.00 35.88 161 THR A O 1
ATOM 1285 N N . LYS A 1 165 ? 57.066 7.209 -14.707 1.00 35.49 162 LYS A N 1
ATOM 1286 C CA . LYS A 1 165 ? 57.491 8.350 -15.511 1.00 35.44 162 LYS A CA 1
ATOM 1287 C C . LYS A 1 165 ? 58.653 9.037 -14.819 1.00 34.56 162 LYS A C 1
ATOM 1288 O O . LYS A 1 165 ? 58.764 8.991 -13.586 1.00 33.84 162 LYS A O 1
ATOM 1294 N N . PRO A 1 166 ? 59.533 9.700 -15.602 1.00 33.85 163 PRO A N 1
ATOM 1295 C CA . PRO A 1 166 ? 60.702 10.403 -15.052 1.00 32.81 163 PRO A CA 1
ATOM 1296 C C . PRO A 1 166 ? 60.309 11.317 -13.901 1.00 31.65 163 PRO A C 1
ATOM 1297 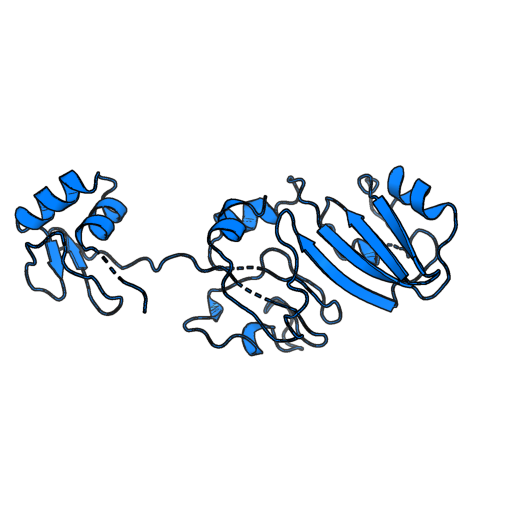O O . PRO A 1 166 ? 59.314 12.030 -13.980 1.00 31.48 163 PRO A O 1
ATOM 1301 N N . ALA A 1 167 ? 61.094 11.274 -12.828 1.00 30.42 164 ALA A N 1
ATOM 1302 C CA . ALA A 1 167 ? 60.825 12.073 -11.641 1.00 29.96 164 ALA A CA 1
ATOM 1303 C C . ALA A 1 167 ? 62.122 12.717 -11.161 1.00 29.36 164 ALA A C 1
ATOM 1304 O O . ALA A 1 167 ? 63.191 12.113 -11.273 1.00 29.34 164 ALA A O 1
ATOM 1306 N N . VAL A 1 168 ? 62.047 13.931 -10.617 1.00 28.45 165 VAL A N 1
ATOM 1307 C CA . VAL A 1 168 ? 63.265 14.587 -10.154 1.00 27.98 165 VAL A CA 1
ATOM 1308 C C . VAL A 1 168 ? 63.403 14.591 -8.636 1.00 28.41 165 VAL A C 1
ATOM 1309 O O . VAL A 1 168 ? 62.473 14.948 -7.903 1.00 27.48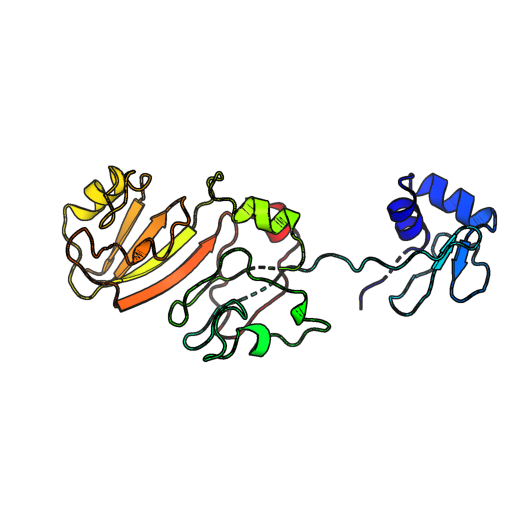 165 VAL A O 1
ATOM 1313 N N . LEU A 1 169 ? 64.593 14.197 -8.186 1.00 28.85 166 LEU A N 1
ATOM 1314 C CA . LEU A 1 169 ? 64.932 14.098 -6.771 1.00 29.57 166 LEU A CA 1
ATOM 1315 C C . LEU A 1 169 ? 66.012 15.114 -6.406 1.00 30.25 166 LEU A C 1
ATOM 1316 O O . LEU A 1 169 ? 67.021 15.221 -7.103 1.00 30.29 166 LEU A O 1
ATOM 1321 N N . GLU A 1 170 ? 65.792 15.839 -5.309 1.00 30.07 167 GLU A N 1
ATOM 1322 C CA . GLU A 1 170 ? 66.731 16.834 -4.794 1.00 31.30 167 GLU A CA 1
ATOM 1323 C C . GLU A 1 170 ? 67.093 16.448 -3.340 1.00 30.89 167 GLU A C 1
ATOM 1324 O O . GLU A 1 170 ? 66.208 16.344 -2.481 1.00 30.74 167 GLU A O 1
ATOM 1330 N N . VAL A 1 171 ? 68.378 16.239 -3.058 1.00 30.49 168 VAL A N 1
ATOM 1331 C CA . VAL A 1 171 ? 68.798 15.848 -1.709 1.00 30.59 168 VAL A CA 1
ATOM 1332 C C . VAL A 1 171 ? 68.934 17.046 -0.773 1.00 31.00 168 VAL A C 1
ATOM 1333 O O . VAL A 1 171 ? 69.613 18.004 -1.115 1.00 31.76 168 VAL A O 1
ATOM 1337 N N . ILE A 1 172 ? 68.295 16.987 0.401 1.00 31.24 169 ILE A N 1
ATOM 1338 C CA . ILE A 1 172 ? 68.353 18.074 1.387 1.00 31.03 169 ILE A CA 1
ATOM 1339 C C . ILE A 1 172 ? 69.342 17.675 2.480 1.00 32.02 169 ILE A C 1
ATOM 1340 O O . ILE A 1 172 ? 70.217 18.461 2.839 1.00 32.11 169 ILE A O 1
ATOM 1345 N N . THR A 1 173 ? 69.165 16.469 3.028 1.00 32.70 170 THR A N 1
ATOM 1346 C CA . THR A 1 173 ? 70.078 15.886 4.023 1.00 33.62 170 THR A CA 1
ATOM 1347 C C . THR A 1 173 ? 70.211 14.457 3.500 1.00 34.00 170 THR A C 1
ATOM 1348 O O . THR A 1 173 ? 69.475 14.058 2.590 1.00 33.65 170 THR A O 1
ATOM 1352 N N . PRO A 1 174 ? 71.155 13.669 4.037 1.00 34.39 171 PRO A N 1
ATOM 1353 C CA . PRO A 1 174 ? 71.244 12.301 3.504 1.00 34.35 171 PRO A CA 1
ATOM 1354 C C . PRO A 1 174 ? 69.958 11.464 3.644 1.00 33.70 171 PRO A C 1
ATOM 1355 O O . PRO A 1 174 ? 69.681 10.592 2.809 1.00 33.30 171 PRO A O 1
ATOM 1359 N N . THR A 1 175 ? 69.171 11.735 4.684 1.00 32.72 172 THR A N 1
ATOM 1360 C CA . THR A 1 175 ? 67.931 10.995 4.883 1.00 31.58 172 THR A CA 1
ATOM 1361 C C . THR A 1 175 ? 66.661 11.822 4.642 1.00 30.84 172 THR A C 1
ATOM 1362 O O . THR A 1 175 ? 65.563 11.415 5.034 1.00 30.62 172 THR A O 1
ATOM 1366 N N . GLN A 1 176 ? 66.806 12.991 4.020 1.00 29.44 173 GLN A N 1
ATOM 1367 C CA . GLN A 1 176 ? 65.643 13.811 3.705 1.00 28.08 173 GLN A CA 1
ATOM 1368 C C . GLN A 1 176 ? 65.765 14.365 2.297 1.00 26.71 173 GLN A C 1
ATOM 1369 O O . GLN A 1 176 ? 66.721 15.093 1.977 1.00 26.07 173 GLN A O 1
ATOM 1375 N N . VAL A 1 177 ? 64.788 14.020 1.459 1.00 23.88 174 VAL A N 1
ATOM 1376 C CA . VAL A 1 177 ? 64.794 14.451 0.074 1.00 22.71 174 VAL A CA 1
ATOM 1377 C C . VAL A 1 177 ? 63.465 15.031 -0.397 1.00 22.21 174 VAL A C 1
ATOM 1378 O O . VAL A 1 177 ? 62.430 14.804 0.224 1.00 21.59 174 VAL A O 1
ATOM 1382 N N . ARG A 1 178 ? 63.515 15.789 -1.494 1.00 21.31 175 ARG A N 1
ATOM 1383 C CA . ARG A 1 178 ? 62.324 16.386 -2.087 1.00 20.81 175 ARG A CA 1
ATOM 1384 C C . ARG A 1 178 ? 62.169 15.689 -3.430 1.00 21.16 175 ARG A C 1
ATOM 1385 O O . ARG A 1 178 ? 63.135 15.569 -4.194 1.00 21.78 175 ARG A O 1
ATOM 1393 N N . LEU A 1 179 ? 60.958 15.210 -3.699 1.00 19.96 176 LEU A N 1
ATOM 1394 C CA . LEU A 1 179 ? 60.664 14.451 -4.902 1.00 19.02 176 LEU A CA 1
ATOM 1395 C C . LEU A 1 179 ? 59.458 14.972 -5.672 1.00 18.88 176 LEU A C 1
ATOM 1396 O O . LEU A 1 179 ? 58.383 15.169 -5.105 1.00 17.52 176 LEU A O 1
ATOM 1401 N N . THR A 1 180 ? 59.638 15.188 -6.973 1.00 18.91 177 THR A N 1
ATOM 1402 C CA . THR A 1 180 ? 58.553 15.652 -7.817 1.00 19.88 177 THR A CA 1
ATOM 1403 C C . THR A 1 180 ? 58.211 14.567 -8.840 1.00 20.45 177 THR A C 1
ATOM 1404 O O . THR A 1 180 ? 59.090 14.087 -9.562 1.00 20.70 177 THR A O 1
ATOM 1408 N N . ILE A 1 181 ? 56.937 14.167 -8.881 1.00 20.31 178 ILE A N 1
ATOM 1409 C CA . ILE A 1 181 ? 56.466 13.155 -9.827 1.00 21.66 178 ILE A CA 1
ATOM 1410 C C . ILE A 1 181 ? 55.271 13.735 -10.560 1.00 23.41 178 ILE A C 1
ATOM 1411 O O . ILE A 1 181 ? 54.650 14.677 -10.070 1.00 23.36 178 ILE A O 1
ATOM 1416 N N . SER A 1 182 ? 54.941 13.187 -11.732 1.00 25.66 179 SER A N 1
ATOM 1417 C CA . SER A 1 182 ? 53.794 13.704 -12.473 1.00 28.31 179 SER A CA 1
ATOM 1418 C C . SER A 1 182 ? 52.681 12.673 -12.581 1.00 29.94 179 SER A C 1
ATOM 1419 O O . SER A 1 182 ? 51.711 12.868 -13.324 1.00 30.88 179 SER A O 1
ATOM 1422 N N . GLU A 1 183 ? 52.817 11.582 -11.837 1.00 31.46 180 GLU A N 1
ATOM 1423 C CA . GLU A 1 183 ? 51.821 10.516 -11.850 1.00 32.92 180 GLU A CA 1
ATOM 1424 C C . GLU A 1 183 ? 50.993 10.485 -10.576 1.00 33.39 180 GLU A C 1
ATOM 1425 O O . GLU A 1 183 ? 51.113 11.360 -9.724 1.00 34.37 180 GLU A O 1
ATOM 1431 N N . GLY A 1 184 ? 50.163 9.452 -10.447 1.00 34.33 181 GLY A N 1
ATOM 1432 C CA . GLY A 1 184 ? 49.320 9.317 -9.272 1.00 33.86 181 GLY A CA 1
ATOM 1433 C C . GLY A 1 184 ? 49.042 7.872 -8.893 1.00 34.29 181 GLY A C 1
ATOM 1434 O O . GLY A 1 184 ? 48.002 7.579 -8.291 1.00 33.87 181 GLY A O 1
ATOM 1435 N N . ARG A 1 185 ? 49.957 6.963 -9.234 1.00 34.01 182 ARG A N 1
ATOM 1436 C CA . ARG A 1 185 ? 49.767 5.550 -8.895 1.00 34.35 182 ARG A CA 1
ATOM 1437 C C . ARG A 1 185 ? 49.583 5.334 -7.401 1.00 33.36 182 ARG A C 1
ATOM 1438 O O . ARG A 1 185 ? 50.007 6.151 -6.580 1.00 33.40 182 ARG A O 1
ATOM 1446 N N . TYR A 1 186 ? 48.959 4.215 -7.053 1.00 32.04 183 TYR A N 1
ATOM 1447 C CA . TYR A 1 186 ? 48.689 3.872 -5.660 1.00 31.30 183 TYR A CA 1
ATOM 1448 C C . TYR A 1 186 ? 49.985 3.703 -4.857 1.00 29.75 183 TYR A C 1
ATOM 1449 O O . TYR A 1 186 ? 50.824 2.870 -5.194 1.00 29.00 183 TYR A O 1
ATOM 1458 N N . HIS A 1 187 ? 50.150 4.504 -3.804 1.00 28.93 184 HIS A N 1
ATOM 1459 C CA . HIS A 1 187 ? 51.330 4.423 -2.944 1.00 27.55 184 HIS A CA 1
ATOM 1460 C C . HIS A 1 187 ? 52.629 4.493 -3.738 1.00 26.74 184 HIS A C 1
ATOM 1461 O O . HIS A 1 187 ? 53.613 3.834 -3.390 1.00 26.42 184 HIS A O 1
ATOM 1468 N N . GLN A 1 188 ? 52.640 5.310 -4.781 1.00 25.78 185 GLN A N 1
ATOM 1469 C CA . GLN A 1 188 ? 53.801 5.412 -5.643 1.00 25.44 185 GLN A CA 1
ATOM 1470 C C . GLN A 1 188 ? 55.124 5.764 -4.989 1.00 23.94 185 GLN A C 1
ATOM 1471 O O . GLN A 1 188 ? 56.135 5.120 -5.265 1.00 24.14 185 GLN A O 1
ATOM 1477 N N . VAL A 1 189 ? 55.133 6.769 -4.114 1.00 22.73 186 VAL A N 1
ATOM 1478 C CA . VAL A 1 189 ? 56.384 7.177 -3.485 1.00 21.96 186 VAL A CA 1
ATOM 1479 C C . VAL A 1 189 ? 56.988 6.085 -2.620 1.00 22.23 186 VAL A C 1
ATOM 1480 O O . VAL A 1 189 ? 58.184 5.801 -2.712 1.00 20.86 186 VAL A O 1
ATOM 1484 N N . LYS A 1 190 ? 56.178 5.458 -1.780 1.00 21.98 187 LYS A N 1
ATOM 1485 C CA . LYS A 1 190 ? 56.725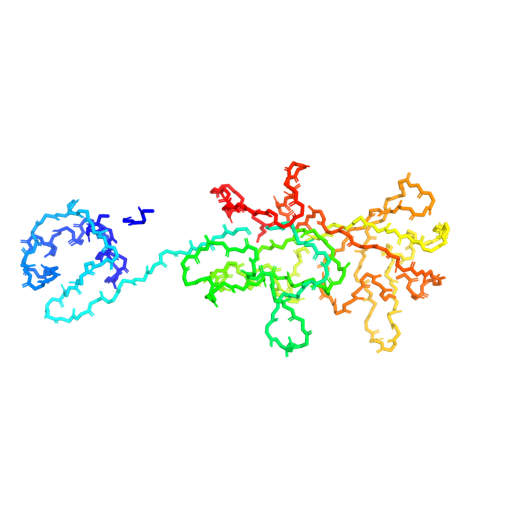 4.402 -0.939 1.00 24.22 187 LYS A CA 1
ATOM 1486 C C . LYS A 1 190 ? 57.241 3.222 -1.767 1.00 24.20 187 LYS A C 1
ATOM 1487 O O . LYS A 1 190 ? 58.272 2.632 -1.451 1.00 24.36 187 LYS A O 1
ATOM 1493 N N . ARG A 1 191 ? 56.524 2.865 -2.822 1.00 24.71 188 ARG A N 1
ATOM 1494 C CA . ARG A 1 191 ? 56.950 1.739 -3.660 1.00 25.68 188 ARG A CA 1
ATOM 1495 C C . ARG A 1 191 ? 58.200 2.061 -4.486 1.00 25.84 188 ARG A C 1
ATOM 1496 O O . ARG A 1 191 ? 58.997 1.172 -4.787 1.00 26.22 188 ARG A O 1
ATOM 1512 N N . PHE A 1 193 ? 60.789 3.984 -3.542 1.00 25.03 190 PHE A N 1
ATOM 1513 C CA . PHE A 1 193 ? 61.971 3.849 -2.700 1.00 25.46 190 PHE A CA 1
ATOM 1514 C C . PHE A 1 193 ? 62.212 2.415 -2.271 1.00 26.76 190 PHE A C 1
ATOM 1515 O O . PHE A 1 193 ? 63.352 2.018 -2.002 1.00 26.66 190 PHE A O 1
ATOM 1523 N N . ALA A 1 194 ? 61.141 1.630 -2.206 1.00 27.15 191 ALA A N 1
ATOM 1524 C CA . ALA A 1 194 ? 61.276 0.229 -1.835 1.00 27.59 191 ALA A CA 1
ATOM 1525 C C . ALA A 1 194 ? 61.987 -0.488 -2.981 1.00 27.77 191 ALA A C 1
ATOM 1526 O O . ALA A 1 194 ? 62.851 -1.329 -2.756 1.00 28.00 191 ALA A O 1
ATOM 1528 N N . ALA A 1 195 ? 61.621 -0.141 -4.209 1.00 27.83 192 ALA A N 1
ATOM 1529 C CA . ALA A 1 195 ? 62.226 -0.754 -5.382 1.00 28.06 192 ALA A CA 1
ATOM 1530 C C . ALA A 1 195 ? 63.740 -0.559 -5.440 1.00 28.66 192 ALA A C 1
ATOM 1531 O O . ALA A 1 195 ? 64.464 -1.436 -5.921 1.00 29.46 192 ALA A O 1
ATOM 1533 N N . VAL A 1 196 ? 64.229 0.580 -4.955 1.00 28.46 193 VAL A N 1
ATOM 1534 C CA . VAL A 1 196 ? 65.664 0.849 -4.993 1.00 28.32 193 VAL A CA 1
ATOM 1535 C C . VAL A 1 196 ? 66.389 0.507 -3.690 1.00 28.26 193 VAL A C 1
ATOM 1536 O O . VAL A 1 196 ? 67.563 0.842 -3.514 1.00 27.88 193 VAL A O 1
ATOM 1540 N N . GLY A 1 197 ? 65.681 -0.161 -2.782 1.00 27.96 194 GLY A N 1
ATOM 1541 C CA . GLY A 1 197 ? 66.282 -0.596 -1.532 1.00 28.49 194 GLY A CA 1
ATOM 1542 C C . GLY A 1 197 ? 66.182 0.252 -0.279 1.00 28.47 194 GLY A C 1
ATOM 1543 O O . GLY A 1 197 ? 66.892 -0.012 0.693 1.00 29.83 194 GLY A O 1
ATOM 1544 N N . ASN A 1 198 ? 65.314 1.252 -0.263 1.00 27.74 195 ASN A N 1
ATOM 1545 C CA . ASN A 1 198 ? 65.210 2.089 0.930 1.00 27.31 195 ASN A CA 1
ATOM 1546 C C . ASN A 1 198 ? 63.816 1.931 1.551 1.00 26.03 195 ASN A C 1
ATOM 1547 O O . ASN A 1 198 ? 63.083 1.012 1.193 1.00 26.51 195 ASN A O 1
ATOM 1552 N N . HIS A 1 199 ? 63.457 2.819 2.478 1.00 25.15 196 HIS A N 1
ATOM 1553 C CA . HIS A 1 199 ? 62.159 2.762 3.147 1.00 23.79 196 HIS A CA 1
ATOM 1554 C C . HIS A 1 199 ? 61.716 4.159 3.574 1.00 23.78 196 HIS A C 1
ATOM 1555 O O . HIS A 1 199 ? 62.463 4.886 4.254 1.00 22.71 196 HIS A O 1
ATOM 1562 N N . VAL A 1 200 ? 60.499 4.529 3.187 1.00 22.58 197 VAL A N 1
ATOM 1563 C CA . VAL A 1 200 ? 59.962 5.835 3.548 1.00 21.75 197 VAL A CA 1
ATOM 1564 C C . VAL A 1 200 ? 59.481 5.826 4.995 1.00 21.49 197 VAL A C 1
ATOM 1565 O O . VAL A 1 200 ? 58.608 5.031 5.360 1.00 20.91 197 VAL A O 1
ATOM 1569 N N . VAL A 1 201 ? 60.038 6.711 5.817 1.00 21.05 198 VAL A N 1
ATOM 1570 C CA . VAL A 1 201 ? 59.651 6.792 7.220 1.00 21.42 198 VAL A CA 1
ATOM 1571 C C . VAL A 1 201 ? 58.579 7.861 7.466 1.00 21.67 198 VAL A C 1
ATOM 1572 O O . VAL A 1 201 ? 57.728 7.697 8.334 1.00 21.97 198 VAL A O 1
ATOM 1576 N N . GLU A 1 202 ? 58.641 8.966 6.724 1.00 21.22 199 GLU A N 1
ATOM 1577 C CA . GLU A 1 202 ? 57.637 10.025 6.832 1.00 20.86 199 GLU A CA 1
ATOM 1578 C C . GLU A 1 202 ? 57.434 10.585 5.424 1.00 19.84 199 GLU A C 1
ATOM 1579 O O . GLU A 1 202 ? 58.341 10.518 4.585 1.00 18.32 199 GLU A O 1
ATOM 1585 N N . LEU A 1 203 ? 56.240 11.115 5.157 1.00 19.05 200 LEU A N 1
ATOM 1586 C CA . LEU A 1 203 ? 55.931 11.657 3.835 1.00 18.12 200 LEU A CA 1
ATOM 1587 C C . LEU A 1 203 ? 55.010 12.870 4.007 1.00 17.93 200 LEU A C 1
ATOM 1588 O O . LEU A 1 203 ? 53.961 12.775 4.653 1.0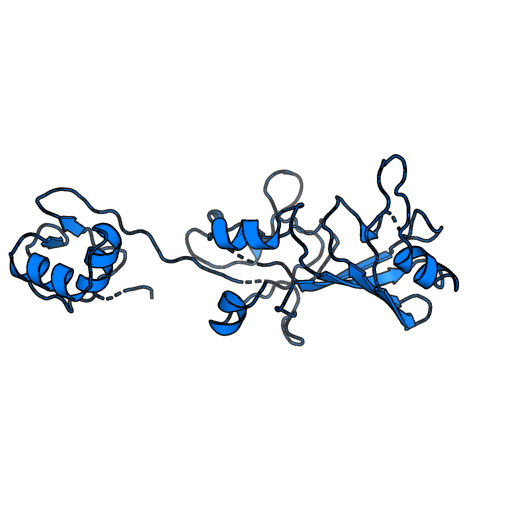0 17.61 200 LEU A O 1
ATOM 1593 N N . HIS A 1 204 ? 55.410 14.002 3.426 1.00 17.71 201 HIS A N 1
ATOM 1594 C CA . HIS A 1 204 ? 54.660 15.263 3.530 1.00 17.52 201 HIS A CA 1
ATOM 1595 C C . HIS A 1 204 ? 54.521 15.923 2.146 1.00 17.25 201 HIS A C 1
ATOM 1596 O O . HIS A 1 204 ? 55.523 16.198 1.477 1.00 16.34 201 HIS A O 1
ATOM 1603 N N . ARG A 1 205 ? 53.291 16.188 1.717 1.00 18.25 202 ARG A N 1
ATOM 1604 C CA . ARG A 1 205 ? 53.087 16.797 0.405 1.00 18.46 202 ARG A CA 1
ATOM 1605 C C . ARG A 1 205 ? 53.061 18.323 0.490 1.00 19.77 202 ARG A C 1
ATOM 1606 O O . ARG A 1 205 ? 52.256 18.907 1.217 1.00 18.50 202 ARG A O 1
ATOM 1614 N N . GLU A 1 206 ? 53.923 18.958 -0.303 1.00 20.86 203 GLU A N 1
ATOM 1615 C CA . GLU A 1 206 ? 54.042 20.412 -0.315 1.00 21.23 203 GLU A CA 1
ATOM 1616 C C . GLU A 1 206 ? 53.336 21.094 -1.488 1.00 21.01 203 GLU A C 1
ATOM 1617 O O . GLU A 1 206 ? 52.982 22.271 -1.389 1.00 21.67 203 GLU A O 1
ATOM 1623 N N . ARG A 1 207 ? 53.132 20.375 -2.587 1.00 21.46 204 ARG A N 1
ATOM 1624 C CA . ARG A 1 207 ? 52.552 21.001 -3.782 1.00 20.83 204 ARG A CA 1
ATOM 1625 C C . ARG A 1 207 ? 51.788 20.106 -4.758 1.00 20.20 204 ARG A C 1
ATOM 1626 O O . ARG A 1 207 ? 52.040 18.907 -4.874 1.00 19.71 204 ARG A O 1
ATOM 1634 N N . ILE A 1 208 ? 50.843 20.726 -5.455 1.00 19.98 205 ILE A N 1
ATOM 1635 C CA . ILE A 1 208 ? 50.033 20.079 -6.470 1.00 20.33 205 ILE A CA 1
ATOM 1636 C C . ILE A 1 208 ? 49.872 21.150 -7.549 1.00 20.55 205 ILE A C 1
ATOM 1637 O O . ILE A 1 208 ? 49.255 22.183 -7.304 1.00 21.12 205 ILE A O 1
ATOM 1642 N N . GLY A 1 209 ? 50.424 20.920 -8.732 1.00 20.65 206 GLY A N 1
ATOM 1643 C CA . GLY A 1 209 ? 50.288 21.904 -9.791 1.00 21.03 206 GLY A CA 1
ATOM 1644 C C . GLY A 1 209 ? 50.756 23.290 -9.374 1.00 21.72 206 GLY A C 1
ATOM 1645 O O . GLY A 1 209 ? 51.868 23.454 -8.883 1.00 22.07 206 GLY A O 1
ATOM 1646 N N . GLY A 1 210 ? 49.896 24.285 -9.550 1.00 22.44 207 GLY A N 1
ATOM 1647 C CA . GLY A 1 210 ? 50.249 25.649 -9.205 1.00 22.35 207 GLY A CA 1
ATOM 1648 C C . GLY A 1 210 ? 49.886 26.044 -7.790 1.00 22.91 207 GLY A C 1
ATOM 1649 O O . GLY A 1 210 ? 49.899 27.235 -7.445 1.00 23.52 207 GLY A O 1
ATOM 1650 N N . ILE A 1 211 ? 49.555 25.066 -6.951 1.00 21.45 208 ILE A N 1
ATOM 1651 C CA . ILE A 1 211 ? 49.208 25.392 -5.575 1.00 21.03 208 ILE A CA 1
ATOM 1652 C C . ILE A 1 211 ? 50.218 24.778 -4.609 1.00 20.77 208 ILE A C 1
ATOM 1653 O O . ILE A 1 211 ? 50.498 23.579 -4.661 1.00 20.00 208 ILE A O 1
ATOM 1658 N N . THR A 1 212 ? 50.753 25.619 -3.725 1.00 20.88 209 THR A N 1
ATOM 1659 C CA . THR A 1 212 ? 51.731 25.200 -2.721 1.00 20.10 209 THR A CA 1
ATOM 1660 C C . THR A 1 212 ? 51.153 25.432 -1.328 1.00 20.35 209 THR A C 1
ATOM 1661 O O . THR A 1 212 ? 50.483 26.442 -1.079 1.00 20.02 209 THR A O 1
ATOM 1665 N N . LEU A 1 213 ? 51.394 24.488 -0.426 1.00 20.58 210 LEU A N 1
ATOM 1666 C CA . LEU A 1 213 ? 50.910 24.587 0.949 1.00 20.68 210 LEU A CA 1
ATOM 1667 C C . LEU A 1 213 ? 51.498 25.804 1.677 1.00 21.36 210 LEU A C 1
ATOM 1668 O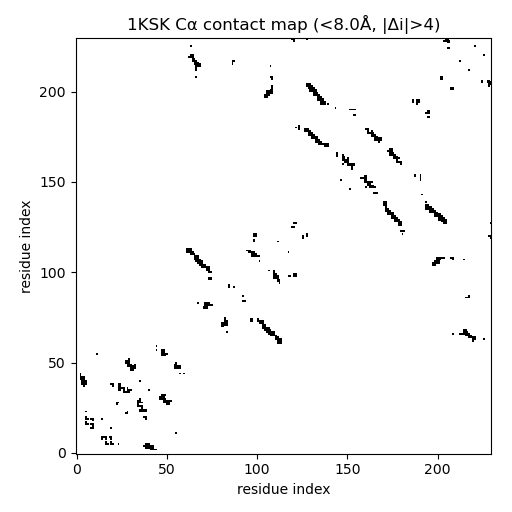 O . LEU A 1 213 ? 52.711 25.991 1.672 1.00 21.18 210 LEU A O 1
ATOM 1673 N N . ASP A 1 214 ? 50.658 26.622 2.309 1.00 21.81 211 ASP A N 1
ATOM 1674 C CA . ASP A 1 214 ? 51.166 27.786 3.034 1.00 23.06 211 ASP A CA 1
ATOM 1675 C C . ASP A 1 214 ? 52.142 27.379 4.139 1.00 23.54 211 ASP A C 1
ATOM 1676 O O . ASP A 1 214 ? 51.898 26.405 4.871 1.00 23.13 211 ASP A O 1
ATOM 1681 N N . ALA A 1 215 ? 53.228 28.139 4.282 1.00 23.47 212 ALA A N 1
ATOM 1682 C CA . ALA A 1 215 ? 54.224 27.856 5.309 1.00 24.67 212 ALA A CA 1
ATOM 1683 C C . ALA A 1 215 ? 53.679 28.025 6.720 1.00 24.73 212 ALA A C 1
ATOM 1684 O O . ALA A 1 215 ? 54.190 27.421 7.655 1.00 24.99 212 ALA A O 1
ATOM 1686 N N . ASP A 1 216 ? 52.655 28.854 6.886 1.00 24.58 213 ASP A N 1
ATOM 1687 C CA . ASP A 1 216 ? 52.120 29.067 8.222 1.00 25.32 213 ASP A CA 1
ATOM 1688 C C . ASP A 1 216 ? 50.773 28.403 8.510 1.00 24.59 213 ASP A C 1
ATOM 1689 O O . ASP A 1 216 ? 50.089 28.783 9.449 1.00 24.34 213 ASP A O 1
ATOM 1694 N N . LEU A 1 217 ? 50.400 27.402 7.713 1.00 23.12 214 LEU A N 1
ATOM 1695 C CA . LEU A 1 217 ? 49.151 26.675 7.935 1.00 22.13 214 LEU A CA 1
ATOM 1696 C C . LEU A 1 217 ? 49.493 25.432 8.769 1.00 21.95 214 LEU A C 1
ATOM 1697 O O . LEU A 1 217 ? 50.138 24.494 8.289 1.00 21.15 214 LEU A O 1
ATOM 1702 N N . ALA A 1 218 ? 49.065 25.433 10.024 1.00 21.48 215 ALA A N 1
ATOM 1703 C CA . ALA A 1 218 ? 49.358 24.334 10.937 1.00 21.62 215 ALA A CA 1
ATOM 1704 C C . ALA A 1 218 ? 48.571 23.051 10.625 1.00 21.75 215 ALA A C 1
ATOM 1705 O O . ALA A 1 218 ? 47.489 23.088 10.028 1.00 21.20 215 ALA A O 1
ATOM 1707 N N . PRO A 1 219 ? 49.103 21.892 11.036 1.00 21.23 216 PRO A N 1
ATOM 1708 C CA . PRO A 1 219 ? 48.332 20.685 10.728 1.00 20.32 216 PRO A CA 1
ATOM 1709 C C . PRO A 1 219 ? 46.926 20.749 11.307 1.00 19.58 216 PRO A C 1
ATOM 1710 O O . PRO A 1 219 ? 46.730 21.193 12.450 1.00 17.90 216 PRO A O 1
ATOM 1714 N N . GLY A 1 220 ? 45.944 20.325 10.510 1.00 18.21 217 GLY A N 1
ATOM 1715 C CA . GLY A 1 220 ? 44.561 20.387 10.956 1.00 19.73 217 GLY A CA 1
ATOM 1716 C C . GLY A 1 220 ? 43.879 21.680 10.505 1.00 20.07 217 GLY A C 1
ATOM 1717 O O . GLY A 1 220 ? 42.652 21.741 10.433 1.00 21.03 217 GLY A O 1
ATOM 1718 N N . GLU A 1 221 ? 44.655 22.727 10.222 1.00 19.86 218 GLU A N 1
ATOM 1719 C CA . GLU A 1 221 ? 44.080 23.991 9.748 1.00 19.97 218 GLU A CA 1
ATOM 1720 C C . GLU A 1 221 ? 43.770 23.940 8.249 1.00 20.41 218 GLU A C 1
ATOM 1721 O O . GLU A 1 221 ? 44.367 23.148 7.502 1.00 19.60 218 GLU A O 1
ATOM 1727 N N . TYR A 1 222 ? 42.850 24.800 7.809 1.00 20.61 219 TYR A N 1
ATOM 1728 C CA . TYR A 1 222 ? 42.458 24.865 6.395 1.00 20.53 219 TYR A CA 1
ATOM 1729 C C . TYR A 1 222 ? 41.928 26.263 6.054 1.00 20.76 219 TYR A C 1
ATOM 1730 O O . TYR A 1 222 ? 41.602 27.048 6.939 1.00 20.82 219 TYR A O 1
ATOM 1739 N N . ARG A 1 223 ? 41.860 26.578 4.770 1.00 20.23 220 ARG A N 1
ATOM 1740 C CA . ARG A 1 223 ? 41.345 27.874 4.337 1.00 21.04 220 ARG A CA 1
ATOM 1741 C C . ARG A 1 223 ? 40.794 27.797 2.911 1.00 21.56 220 ARG A C 1
ATOM 1742 O O . ARG A 1 223 ? 41.136 26.884 2.151 1.00 21.80 220 ARG A O 1
ATOM 1750 N N . PRO A 1 224 ? 39.884 28.726 2.556 1.00 21.79 221 PRO A N 1
ATOM 1751 C CA . PRO A 1 224 ? 39.318 28.735 1.206 1.00 22.47 221 PRO A CA 1
ATOM 1752 C C . PRO A 1 224 ? 40.467 29.074 0.271 1.00 22.64 221 PRO A C 1
ATOM 1753 O O . PRO A 1 224 ? 41.390 29.793 0.662 1.00 22.40 221 PRO A O 1
ATOM 1757 N N . LEU A 1 225 ? 40.435 28.537 -0.942 1.00 23.22 222 LEU A N 1
ATOM 1758 C CA . LEU A 1 225 ? 41.477 28.850 -1.906 1.00 24.28 222 LEU A CA 1
ATOM 1759 C C . LEU A 1 225 ? 41.171 30.227 -2.461 1.00 25.36 222 LEU A C 1
ATOM 1760 O O . LEU A 1 225 ? 40.003 30.646 -2.489 1.00 25.75 222 LEU A O 1
ATOM 1765 N N . THR A 1 226 ? 42.216 30.937 -2.881 1.00 26.13 223 THR A N 1
ATOM 1766 C CA . THR A 1 226 ? 42.057 32.265 -3.464 1.00 27.42 223 THR A CA 1
ATOM 1767 C C . THR A 1 226 ? 41.548 32.114 -4.894 1.00 28.20 223 THR A C 1
ATOM 1768 O O . THR A 1 226 ? 41.650 31.038 -5.500 1.00 26.64 223 THR A O 1
ATOM 1772 N N . GLU A 1 227 ? 41.000 33.199 -5.433 1.00 29.40 224 GLU A N 1
ATOM 1773 C CA . GLU A 1 227 ? 40.492 33.178 -6.795 1.00 30.88 224 GLU A CA 1
ATOM 1774 C C . GLU A 1 227 ? 41.615 32.792 -7.753 1.00 30.15 224 GLU A C 1
ATOM 1775 O O . GLU A 1 227 ? 41.390 32.075 -8.729 1.00 30.11 224 GLU A O 1
ATOM 1781 N N . GLU A 1 228 ? 42.832 33.237 -7.456 1.00 29.78 225 GLU A N 1
ATOM 1782 C CA . GLU A 1 228 ? 43.975 32.921 -8.314 1.00 29.34 225 GLU A CA 1
ATOM 1783 C C . GLU A 1 228 ? 44.364 31.448 -8.265 1.00 29.42 225 GLU A C 1
ATOM 1784 O O . GLU A 1 228 ? 44.676 30.857 -9.297 1.00 29.64 225 GLU A O 1
ATOM 1790 N N . GLU A 1 229 ? 44.361 30.862 -7.068 1.00 28.70 226 GLU A N 1
ATOM 1791 C CA . GLU A 1 229 ? 44.711 29.451 -6.906 1.00 28.74 226 GLU A CA 1
ATOM 1792 C C . GLU A 1 229 ? 43.715 28.553 -7.646 1.00 28.48 226 GLU A C 1
ATOM 1793 O O . GLU A 1 229 ? 44.091 27.557 -8.276 1.00 28.32 226 GLU A O 1
ATOM 1799 N N . ILE A 1 230 ? 42.441 28.918 -7.573 1.00 28.38 227 ILE A N 1
ATOM 1800 C CA . ILE A 1 230 ? 41.388 28.164 -8.237 1.00 28.68 227 ILE A CA 1
ATOM 1801 C C . ILE A 1 230 ? 41.599 28.177 -9.745 1.00 29.01 227 ILE A C 1
ATOM 1802 O O . ILE A 1 230 ? 41.606 27.137 -10.394 1.00 28.86 227 ILE A O 1
ATOM 1807 N N . ALA A 1 231 ? 41.805 29.364 -10.288 1.00 30.35 228 ALA A N 1
ATOM 1808 C CA . ALA A 1 231 ? 41.990 29.549 -11.723 1.00 31.73 228 ALA A CA 1
ATOM 1809 C C . ALA A 1 231 ? 43.318 29.069 -12.294 1.00 33.00 228 ALA A C 1
ATOM 1810 O O . ALA A 1 231 ? 43.516 29.138 -13.505 1.00 32.26 228 ALA A O 1
ATOM 1812 N N . SER A 1 232 ? 44.225 28.567 -11.455 1.00 34.99 229 SER A N 1
ATOM 1813 C CA . SER A 1 232 ? 45.543 28.159 -11.966 1.00 37.10 229 SER A CA 1
ATOM 1814 C C . SER A 1 232 ? 46.200 26.902 -11.407 1.00 38.71 229 SER A C 1
ATOM 1815 O O . SER A 1 232 ? 47.409 26.694 -11.613 1.00 38.51 229 SER A O 1
ATOM 1818 N N . VAL A 1 233 ? 45.435 26.066 -10.718 1.00 40.57 230 VAL A N 1
ATOM 1819 C CA . VAL A 1 233 ? 45.966 24.829 -10.156 1.00 41.89 230 VAL A CA 1
ATOM 1820 C C . VAL A 1 233 ? 46.669 23.964 -11.208 1.00 43.10 230 VAL A C 1
ATOM 1821 O O . VAL A 1 233 ? 47.747 23.403 -10.958 1.00 43.86 230 VAL A O 1
ATOM 1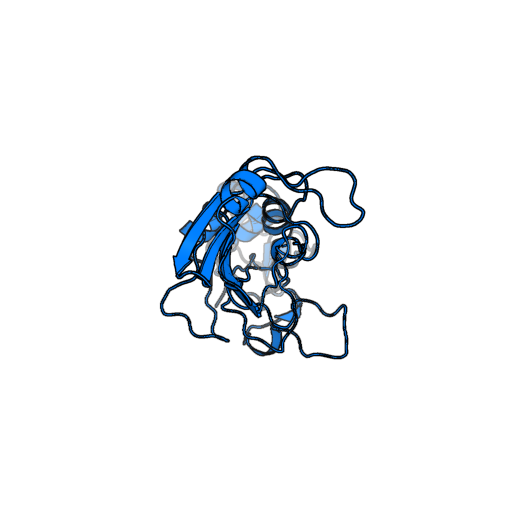823 N N . VAL A 1 234 ? 46.062 23.851 -12.385 1.00 43.97 231 VAL A N 1
ATOM 1824 C CA . VAL A 1 234 ? 46.590 23.054 -13.484 1.00 44.51 231 VAL A CA 1
ATOM 1825 C C . VAL A 1 234 ? 45.527 22.980 -14.551 1.00 44.78 231 VAL A C 1
ATOM 1826 O O . VAL A 1 234 ? 44.598 22.137 -14.435 1.00 45.03 231 VAL A O 1
#

Secondary structure (DSSP, 8-state):
----HHHHHHHHHT--HHHHHHHHHTT-EEETTEE---TT----TT--EEETTEEE----------EEPTT-BSSSS-SSS-BGGGG---TTGGG---SS---TT-EEE-----HHHHHHHH-TTS---EEEEEEESSPPPTTHHHHHHH----TT-SSPPPP-EEEEEETTEEEEEES---TTTTT--TTTT--EEEEEEEEETTEE--TT--TT---PPPHHHHTT--

InterPro domains:
  IPR000748 Pseudouridine synthase, RsuA/RluB/E/F [TIGR00093] (66-224)
  IPR002942 RNA-binding S4 domain [PF01479] (1-46)
  IPR002942 RNA-binding S4 domain [SM00363] (1-60)
  IPR006145 Pseudouridine synthase, RsuA/RluA-like [PF00849] (62-192)
  IPR018496 Pseudouridine synthase, RsuA/RluB/E/F, conserved site [PS01149] (99-113)
  IPR020094 Pseudouridine synthase TruA/RsuA/RluB/E/F, N-terminal [G3DSA:3.30.70.580] (63-227)
  IPR020103 Pseudouridine synthase, catalytic domain superfamily [SSF55120] (61-227)
  IPR036986 RNA-binding S4 domain superfamily [G3DSA:3.10.290.10] (1-62)
  IPR042092 Pseudouridine synthase, RsuA/RluB/E/F, catalytic domain [G3DSA:3.30.70.1560] (128-209)
  IPR050343 Ribosomal RNA Pseudouridine Synthase RsuA [PTHR47683] (1-229)

Solvent-accessible surface area: 13436 Å² total

CATH classification: 3.10.290.10 (+1 more: 3.30.2350.10)

Sequence (230 aa):
GSHRLDKFIAQQLGVSRAIAGREIRGNRVTVDGEIVRNAAFKLLPEHDVAYDGNPLAQQHGPRYFLNKPQGYVCSTDDPDHPTVLYFLDEPVAWKLHAAGRLDIDTTGLVLTDDGQWSHRITSPRHHCEKTYLVTLESPVADDTAEQFAKGVQLHNEKDLTKPAVLEVITPTQVRLTISEGRYHQVKRFAAVGNHVVELHRERIGGITLDADLAPGEYRPLTEEEIASVV

Organism: Escherichia coli (strain K12) (NCBI:txid83333)